Protein AF-A0A9K3D4D7-F1 (afdb_monomer)

Organism: NCBI:txid797122

Sequence (345 aa):
LILVINHPGDSETASMIALLARQRQREREREALKAKGLLSKRDKSHLLDPIPPRCVIFTRTQAEGKQAFKHIPLVCLSHPPSPVSIHHLDRPCPDTALGVCAVIKSCIKGGDDHPSGPCNVLVCVPEESAARLGEVVAAEHPSVTVTTSLTNMIQTHRDMERERQRERERGGRHSRHRPRRVSVMICSDIDRVDTVPMEIVIDTGYASTGRAVSLPEAERRGEMCVDTDTEGGTGGGTSLIGRRVYRLYTKSQLSSFDPSPSIPQERGVSLTAVVRLLHLGAKPPQLPSLFPYAARSTLETATESLVGLGMLDKAHHATPLASLCASLPLPARLALACLLAKVCI

Mean predicted aligned error: 15.9 Å

Solvent-accessible surface area (backbone atoms only — not comparable to full-atom values): 19966 Å² total; per-residue (Å²): 82,60,42,35,38,24,43,71,56,72,71,57,41,51,51,48,52,50,50,53,50,53,50,54,50,53,51,52,52,50,52,54,35,51,76,68,67,72,66,69,95,78,82,73,68,92,64,84,73,78,70,68,62,81,43,77,46,79,29,79,41,64,66,59,42,48,70,77,36,75,90,50,66,72,48,78,54,74,73,84,76,76,71,64,50,74,45,58,32,96,55,71,56,92,44,68,62,61,54,52,49,52,52,52,51,50,59,53,71,48,53,98,90,35,75,94,57,69,45,36,33,38,35,39,33,22,53,89,48,35,65,63,47,44,52,52,45,38,70,77,36,74,80,41,50,70,38,73,47,65,72,58,48,52,50,53,50,54,55,50,51,55,47,53,52,54,46,58,75,67,63,75,80,84,69,97,77,67,82,52,49,40,37,37,40,36,40,42,59,70,90,74,48,84,86,53,82,18,43,29,27,37,39,58,56,36,31,46,82,67,44,74,36,25,36,50,43,58,50,51,57,52,64,58,28,37,68,86,81,79,82,81,71,105,56,102,66,88,78,81,74,51,17,30,29,41,32,49,36,21,69,70,58,53,74,68,31,49,77,55,69,64,60,62,81,79,61,58,67,51,57,38,57,52,41,36,42,35,63,74,66,50,52,76,90,50,46,57,75,77,36,75,82,58,55,67,67,50,56,49,53,38,51,52,51,32,35,76,69,54,25,20,45,97,84,67,44,65,30,74,58,21,49,57,23,48,73,40,101,45,57,37,71,58,27,45,50,56,54,55,59,64,73,76,112

Foldseek 3Di:
DEEEEEDDDPVNVVVVVVVLVVVVVVVVVVVVCVVVVNDDPPPPDPDPPPDRHPHYHYDHDPVVCCLLPVPDDYDYPDDDDQDEAEAEDPAFDPDPLVVVLVVVVDQQVDDLLHDPAAFEEEEADAQVCQVVSQVSNCVSCVQEAEDQDLVVVVVVQVVRVVVVVVCVVVPVPDDPPDGHYYYYHYYQDCVVNLPHAHQEYEAAQAHNVRDGAALQVVVVSQSSHDDPPPPDDPDPDPPVSHRYYYYSHHPVVSVVGHNDPPPVLVPQPQLLVVLLCLLVVDDLVCVCSVCVPHDPVSSVVSLVVCCVLVQAPPNSHGDVLSVQLNPDPDRSVVSSVVVVVVVVD

Nearest PDB structures (foldseek):
  6qic-assembly1_A  TM=7.161E-01  e=1.968E-10  Thermochaetoides thermophila DSM 1495
  6i3p-assembly2_B  TM=7.185E-01  e=4.607E-10  Thermochaetoides thermophila DSM 1495
  6i3p-assembly1_A  TM=6.992E-01  e=1.015E-09  Thermochaetoides thermophila DSM 1495
  6qic-assembly3_C  TM=7.128E-01  e=4.633E-09  Thermochaetoides thermophila DSM 1495
  6h57-assembly1_A  TM=5.582E-01  e=1.287E-10  Saccharomyces cerevisiae S288C

Radius of gyration: 26.18 Å; Cα contacts (8 Å, |Δi|>4): 455; chains: 1; bounding box: 60×72×66 Å

Structure (mmCIF, N/CA/C/O backbone):
data_AF-A0A9K3D4D7-F1
#
_entry.id   AF-A0A9K3D4D7-F1
#
loop_
_atom_site.group_PDB
_atom_site.id
_atom_site.type_symbol
_atom_site.label_atom_id
_atom_site.label_alt_id
_atom_site.label_comp_id
_atom_site.label_asym_id
_atom_site.label_entity_id
_atom_site.label_seq_id
_atom_site.pdbx_PDB_ins_code
_atom_site.Cartn_x
_atom_site.Cartn_y
_atom_site.Cartn_z
_atom_site.occupancy
_atom_site.B_iso_or_equiv
_atom_site.auth_seq_id
_atom_site.auth_comp_id
_atom_site.auth_asym_id
_atom_site.auth_atom_id
_atom_site.pdbx_PDB_model_num
ATOM 1 N N . LEU A 1 1 ? 2.513 22.942 -22.234 1.00 50.00 1 LEU A N 1
ATOM 2 C CA . LEU A 1 1 ? 2.742 22.947 -20.775 1.00 50.00 1 LEU A CA 1
ATOM 3 C C . LEU A 1 1 ? 2.600 21.515 -20.253 1.00 50.00 1 LEU A C 1
ATOM 5 O O . LEU A 1 1 ? 1.680 20.834 -20.693 1.00 50.00 1 LEU A O 1
ATOM 9 N N . ILE A 1 2 ? 3.527 21.025 -19.428 1.00 49.78 2 ILE A N 1
ATOM 10 C CA . ILE A 1 2 ? 3.318 19.805 -18.631 1.00 49.78 2 ILE A CA 1
ATOM 11 C C . ILE A 1 2 ? 3.038 20.308 -17.221 1.00 49.78 2 ILE A C 1
ATOM 13 O O . ILE A 1 2 ? 3.838 21.080 -16.699 1.00 49.78 2 ILE A O 1
ATOM 17 N N . LEU A 1 3 ? 1.879 19.966 -16.668 1.00 51.47 3 LEU A N 1
ATOM 18 C CA . LEU A 1 3 ? 1.487 20.373 -15.320 1.00 51.47 3 LEU A CA 1
ATOM 19 C C . LEU A 1 3 ? 1.655 19.171 -14.404 1.00 51.47 3 LEU A C 1
ATOM 21 O O . LEU A 1 3 ? 1.003 18.152 -14.617 1.00 51.47 3 LEU A O 1
ATOM 25 N N . VAL A 1 4 ? 2.545 19.283 -13.421 1.00 51.91 4 VAL A N 1
ATOM 26 C CA . VAL A 1 4 ? 2.676 18.273 -12.372 1.00 51.91 4 VAL A CA 1
ATOM 27 C C . VAL A 1 4 ? 1.884 18.748 -11.162 1.00 51.91 4 VAL A C 1
ATOM 29 O O . VAL A 1 4 ? 2.144 19.844 -10.663 1.00 51.91 4 VAL A O 1
ATOM 32 N N . ILE A 1 5 ? 0.899 17.963 -10.737 1.00 55.94 5 ILE A N 1
ATOM 33 C CA . ILE A 1 5 ? -0.071 18.338 -9.710 1.00 55.94 5 ILE A CA 1
ATOM 34 C C . ILE A 1 5 ? 0.128 17.454 -8.492 1.00 55.94 5 ILE A C 1
ATOM 36 O O . ILE A 1 5 ? 0.028 16.232 -8.590 1.00 55.94 5 ILE A O 1
ATOM 40 N N . ASN A 1 6 ? 0.390 18.094 -7.355 1.00 50.09 6 ASN A N 1
ATOM 41 C CA . ASN A 1 6 ? 0.530 17.409 -6.081 1.00 50.09 6 ASN A CA 1
ATOM 42 C C . ASN A 1 6 ? -0.840 17.211 -5.415 1.00 50.09 6 ASN A C 1
ATOM 44 O O . ASN A 1 6 ? -1.519 18.209 -5.194 1.00 50.09 6 ASN A O 1
ATOM 48 N N . HIS A 1 7 ? -1.179 15.962 -5.085 1.00 53.34 7 HIS A N 1
ATOM 49 C CA . HIS A 1 7 ? -2.299 15.533 -4.231 1.00 53.34 7 HIS A CA 1
ATOM 50 C C . HIS A 1 7 ? -3.710 16.001 -4.647 1.00 53.34 7 HIS A C 1
ATOM 52 O O . HIS A 1 7 ? -4.162 17.073 -4.253 1.00 53.34 7 HIS A O 1
ATOM 58 N N . PRO A 1 8 ? -4.484 15.188 -5.382 1.00 43.84 8 PRO A N 1
ATOM 59 C CA . PRO A 1 8 ? -5.816 15.593 -5.780 1.00 43.84 8 PRO A CA 1
ATOM 60 C C . PRO A 1 8 ? -6.811 14.935 -4.801 1.00 43.84 8 PRO A C 1
ATOM 62 O O . PRO A 1 8 ? -7.065 13.737 -4.858 1.00 43.84 8 PRO A O 1
ATOM 65 N N . GLY A 1 9 ? -7.318 15.693 -3.823 1.00 47.03 9 GLY A N 1
ATOM 66 C CA . GLY A 1 9 ? -8.518 15.256 -3.100 1.00 47.03 9 GLY A CA 1
ATOM 67 C C . GLY A 1 9 ? -9.684 15.160 -4.091 1.00 47.03 9 GLY A C 1
ATOM 68 O O . GLY A 1 9 ? -9.825 16.051 -4.930 1.00 47.03 9 GLY A O 1
ATOM 69 N N . ASP A 1 10 ? -10.505 14.106 -4.021 1.00 48.53 10 ASP A N 1
ATOM 70 C CA . ASP A 1 10 ? -11.489 13.726 -5.058 1.00 48.53 10 ASP A CA 1
ATOM 71 C C . ASP A 1 10 ? -12.357 14.883 -5.592 1.00 48.53 10 ASP A C 1
ATOM 73 O O . ASP A 1 10 ? -12.612 14.984 -6.796 1.00 48.53 10 ASP A O 1
ATOM 77 N N . SER A 1 11 ? -12.756 15.809 -4.717 1.00 44.25 11 SER A N 1
ATOM 78 C CA . SER A 1 11 ? -13.573 16.981 -5.064 1.00 44.25 11 SER A CA 1
ATOM 79 C C . SER A 1 11 ? -12.843 18.005 -5.956 1.00 44.25 11 SER A C 1
ATOM 81 O O . SER A 1 11 ? -13.414 18.558 -6.906 1.00 44.25 11 SER A O 1
ATOM 83 N N . GLU A 1 12 ? -11.551 18.234 -5.719 1.00 49.34 12 GLU A N 1
ATOM 84 C CA . GLU A 1 12 ? -10.749 19.201 -6.480 1.00 49.34 12 GLU A CA 1
ATOM 85 C C . GLU A 1 12 ? -10.203 18.601 -7.774 1.00 49.34 12 GLU A C 1
ATOM 87 O O . GLU A 1 12 ? -10.143 19.291 -8.796 1.00 49.34 12 GLU A O 1
ATOM 92 N N . THR A 1 13 ? -9.914 17.294 -7.776 1.00 51.94 13 THR A N 1
ATOM 93 C CA . THR A 1 13 ? -9.636 16.510 -8.988 1.00 51.94 13 THR A CA 1
ATOM 94 C C . THR A 1 13 ? -10.783 16.642 -9.978 1.00 51.94 13 THR A C 1
ATOM 96 O O . THR A 1 13 ? -10.568 16.990 -11.140 1.00 51.94 13 THR A O 1
ATOM 99 N N . ALA A 1 14 ? -12.015 16.422 -9.508 1.00 49.22 14 ALA A N 1
ATOM 100 C CA . ALA A 1 14 ? -13.217 16.528 -10.322 1.00 49.22 14 ALA A CA 1
ATOM 101 C C . ALA A 1 14 ? -13.433 17.963 -10.823 1.00 49.22 14 ALA A C 1
ATOM 103 O O . ALA A 1 14 ? -13.722 18.168 -12.003 1.00 49.22 14 ALA A O 1
ATOM 104 N N . SER A 1 15 ? -13.219 18.961 -9.961 1.00 52.22 15 SER A N 1
ATOM 105 C CA . SER A 1 15 ? -13.363 20.380 -10.306 1.00 52.22 15 SER A CA 1
ATOM 106 C C . SER A 1 15 ? -12.345 20.838 -11.353 1.00 52.22 15 SER A C 1
ATOM 108 O O . SER A 1 15 ? -12.693 21.558 -12.289 1.00 52.22 15 SER A O 1
ATOM 110 N N . MET A 1 16 ? -11.096 20.383 -11.258 1.00 57.56 16 MET A N 1
ATOM 111 C CA . MET A 1 16 ? -10.041 20.733 -12.205 1.00 57.56 16 MET A CA 1
ATOM 112 C C . MET A 1 16 ? -10.140 19.948 -13.515 1.00 57.56 16 MET A C 1
ATOM 114 O O . MET A 1 16 ? -9.942 20.529 -14.582 1.00 57.56 16 MET A O 1
ATOM 118 N N . ILE A 1 17 ? -10.523 18.666 -13.474 1.00 55.78 17 ILE A N 1
ATOM 119 C CA . ILE A 1 17 ? -10.883 17.904 -14.679 1.00 55.78 17 ILE A CA 1
ATOM 120 C C . ILE A 1 17 ? -12.062 18.584 -15.384 1.00 55.78 17 ILE A C 1
ATOM 122 O O . ILE A 1 17 ? -12.013 18.775 -16.599 1.00 55.78 17 ILE A O 1
ATOM 126 N N . ALA A 1 18 ? -13.082 19.026 -14.642 1.00 54.03 18 ALA A N 1
ATOM 127 C CA . ALA A 1 18 ? -14.209 19.773 -15.192 1.00 54.03 18 ALA A CA 1
ATOM 128 C C . ALA A 1 18 ? -13.777 21.129 -15.775 1.00 54.03 18 ALA A C 1
ATOM 130 O O . ALA A 1 18 ? -14.267 21.522 -16.835 1.00 54.03 18 ALA A O 1
ATOM 131 N N . LEU A 1 19 ? -12.835 21.833 -15.139 1.00 59.25 19 LEU A N 1
ATOM 132 C CA . LEU A 1 19 ? -12.275 23.088 -15.646 1.00 59.25 19 LEU A CA 1
ATOM 133 C C . LEU A 1 19 ? -11.509 22.875 -16.964 1.00 59.25 19 LEU A C 1
ATOM 135 O O . LEU A 1 19 ? -11.749 23.594 -17.935 1.00 59.25 19 LEU A O 1
ATOM 139 N N . LEU A 1 20 ? -10.648 21.854 -17.027 1.00 59.94 20 LEU A N 1
ATOM 140 C CA . LEU A 1 20 ? -9.893 21.482 -18.230 1.00 59.94 20 LEU A CA 1
ATOM 141 C C . LEU A 1 20 ? -10.817 20.985 -19.354 1.00 59.94 20 LEU A C 1
ATOM 143 O O . LEU A 1 20 ? -10.611 21.319 -20.523 1.00 59.94 20 LEU A O 1
ATOM 147 N N . ALA A 1 21 ? -11.871 20.236 -19.017 1.00 55.66 21 ALA A N 1
ATOM 148 C CA . ALA A 1 21 ? -12.893 19.798 -19.966 1.00 55.66 21 ALA A CA 1
ATOM 149 C C . ALA A 1 21 ? -13.683 20.987 -20.538 1.00 55.66 21 ALA A C 1
ATOM 151 O O . ALA A 1 21 ? -13.856 21.078 -21.755 1.00 55.66 21 ALA A O 1
ATOM 152 N N . ARG A 1 22 ? -14.086 21.945 -19.689 1.00 63.03 22 ARG A N 1
ATOM 153 C CA . ARG A 1 22 ? -14.750 23.192 -20.111 1.00 63.03 22 ARG A CA 1
ATOM 154 C C . ARG A 1 22 ? -13.845 24.058 -20.988 1.00 63.03 22 ARG A C 1
ATOM 156 O O . ARG A 1 22 ? -14.330 24.639 -21.956 1.00 63.03 22 ARG A O 1
ATOM 163 N N . GLN A 1 23 ? -12.545 24.131 -20.697 1.00 63.00 23 GLN A N 1
ATOM 164 C CA . GLN A 1 23 ? -11.586 24.836 -21.555 1.00 63.00 23 GLN A CA 1
ATOM 165 C C . GLN A 1 23 ? -11.460 24.180 -22.935 1.00 63.00 23 GLN A C 1
ATOM 167 O O . GLN A 1 23 ? -11.603 24.871 -23.942 1.00 63.00 23 GLN A O 1
ATOM 172 N N . ARG A 1 24 ? -11.307 22.850 -23.004 1.00 63.88 24 ARG A N 1
ATOM 173 C CA . ARG A 1 24 ? -11.285 22.120 -24.287 1.00 63.88 24 ARG A CA 1
ATOM 174 C C . ARG A 1 24 ? -12.577 22.277 -25.086 1.00 63.88 24 ARG A C 1
ATOM 176 O O . ARG A 1 24 ? -12.535 22.352 -26.312 1.00 63.88 24 ARG A O 1
ATOM 183 N N . GLN A 1 25 ? -13.726 22.312 -24.416 1.00 66.19 25 GLN A N 1
ATOM 184 C CA . GLN A 1 25 ? -15.008 22.522 -25.082 1.00 66.19 25 GLN A CA 1
ATOM 185 C C . GLN A 1 25 ? -15.095 23.925 -25.702 1.00 66.19 25 GLN A C 1
ATOM 187 O O . GLN A 1 25 ? -15.459 24.045 -26.871 1.00 66.19 25 GLN A O 1
ATOM 192 N N . ARG A 1 26 ? -14.659 24.966 -24.978 1.00 67.25 26 ARG A N 1
ATOM 193 C CA . ARG A 1 26 ? -14.584 26.341 -25.503 1.00 67.25 26 ARG A CA 1
ATOM 194 C C . ARG A 1 26 ? -13.622 26.472 -26.686 1.00 67.25 26 ARG A C 1
ATOM 196 O O . ARG A 1 26 ? -13.911 27.214 -27.622 1.00 67.25 26 ARG A O 1
ATOM 203 N N . GLU A 1 27 ? -12.501 25.749 -26.680 1.00 64.62 27 GLU A N 1
ATOM 204 C CA . GLU A 1 27 ? -11.582 25.705 -27.827 1.00 64.62 27 GLU A CA 1
ATOM 205 C C . GLU A 1 27 ? -12.244 25.092 -29.065 1.00 64.62 27 GLU A C 1
ATOM 207 O O . GLU A 1 27 ? -12.195 25.696 -30.136 1.00 64.62 27 GLU A O 1
ATOM 212 N N . ARG A 1 28 ? -12.943 23.957 -28.916 1.00 69.44 28 ARG A N 1
ATOM 213 C CA . ARG A 1 28 ? -13.681 23.312 -30.019 1.00 69.44 28 ARG A CA 1
ATOM 214 C C . ARG A 1 28 ? -14.797 24.194 -30.572 1.00 69.44 28 ARG A C 1
ATOM 216 O O . ARG A 1 28 ? -14.970 24.277 -31.784 1.00 69.44 28 ARG A O 1
ATOM 223 N N . GLU A 1 29 ? -15.541 24.875 -29.703 1.00 69.62 29 GLU A N 1
ATOM 224 C CA . GLU A 1 29 ? -16.583 25.824 -30.111 1.00 69.62 29 GLU A CA 1
ATOM 225 C C . GLU A 1 29 ? -15.984 27.012 -30.878 1.00 69.62 29 GLU A C 1
ATOM 227 O O . GLU A 1 29 ? -16.515 27.419 -31.911 1.00 69.62 29 GLU A O 1
ATOM 232 N N . ARG A 1 30 ? -14.825 27.524 -30.445 1.00 65.81 30 ARG A N 1
ATOM 233 C CA . ARG A 1 30 ? -14.107 28.602 -31.137 1.00 65.81 30 ARG A CA 1
ATOM 234 C C . ARG A 1 30 ? -13.543 28.146 -32.483 1.00 65.81 30 ARG A C 1
ATOM 236 O O . ARG A 1 30 ? -13.626 28.901 -33.447 1.00 65.81 30 ARG A O 1
ATOM 243 N N . GLU A 1 31 ? -12.993 26.938 -32.579 1.00 68.00 31 GLU A N 1
ATOM 244 C CA . GLU A 1 31 ? -12.550 26.347 -33.849 1.00 68.00 31 GLU A CA 1
ATOM 245 C C . GLU A 1 31 ? -13.721 26.148 -34.815 1.00 68.00 31 GLU A C 1
ATOM 247 O O . GLU A 1 31 ? -13.614 26.516 -35.984 1.00 68.00 31 GLU A O 1
ATOM 252 N N . ALA A 1 32 ? -14.871 25.681 -34.321 1.00 68.88 32 ALA A N 1
ATOM 253 C CA . ALA A 1 32 ? -16.092 25.568 -35.112 1.00 68.88 32 ALA A CA 1
ATOM 254 C C . ALA A 1 32 ? -16.608 26.940 -35.586 1.00 68.88 32 ALA A C 1
ATOM 256 O O . ALA A 1 32 ? -17.038 27.076 -36.731 1.00 68.88 32 ALA A O 1
ATOM 257 N N . LEU A 1 33 ? -16.529 27.980 -34.749 1.00 64.19 33 LEU A N 1
ATOM 258 C CA . LEU A 1 33 ? -16.891 29.355 -35.117 1.00 64.19 33 LEU A CA 1
ATOM 259 C C . LEU A 1 33 ? -15.898 29.983 -36.108 1.00 64.19 33 LEU A C 1
ATOM 261 O O . LEU A 1 33 ? -16.320 30.713 -37.006 1.00 64.19 33 LEU A O 1
ATOM 265 N N . LYS A 1 34 ? -14.597 29.671 -35.999 1.00 65.12 34 LYS A N 1
ATOM 266 C CA . LYS A 1 34 ? -13.576 30.062 -36.989 1.00 65.12 34 LYS A CA 1
ATOM 267 C C . LYS A 1 34 ? -13.821 29.373 -38.327 1.00 65.12 34 LYS A C 1
ATOM 269 O O . LYS A 1 34 ? -13.789 30.043 -39.353 1.00 65.12 34 LYS A O 1
ATOM 274 N N . ALA A 1 35 ? -14.114 28.072 -38.317 1.00 68.00 35 ALA A N 1
ATOM 275 C CA . ALA A 1 35 ? -14.436 27.302 -39.519 1.00 68.00 35 ALA A CA 1
ATOM 276 C C . ALA A 1 35 ? -15.715 27.810 -40.208 1.00 68.00 35 ALA A C 1
ATOM 278 O O . ALA A 1 35 ? -15.816 27.771 -41.429 1.00 68.00 35 ALA A O 1
ATOM 279 N N . LYS A 1 36 ? -16.664 28.350 -39.433 1.00 74.12 36 LYS A N 1
ATOM 280 C CA . LYS A 1 36 ? -17.881 29.008 -39.934 1.00 74.12 36 LYS A CA 1
ATOM 281 C C . LYS A 1 36 ? -17.686 30.482 -40.324 1.00 74.12 36 LYS A C 1
ATOM 283 O O . LYS A 1 36 ? -18.648 31.121 -40.731 1.00 74.12 36 LYS A O 1
ATOM 288 N N . GLY A 1 37 ? -16.476 31.037 -40.199 1.00 64.69 37 GLY A N 1
ATOM 289 C CA . GLY A 1 37 ? -16.161 32.415 -40.600 1.00 64.69 37 GLY A CA 1
ATOM 290 C C . GLY A 1 37 ? -16.768 33.512 -39.713 1.00 64.69 37 GLY A C 1
ATOM 291 O O . GLY A 1 37 ? -16.783 34.672 -40.109 1.00 64.69 37 GLY A O 1
ATOM 292 N N . LEU A 1 38 ? -17.256 33.171 -38.515 1.00 60.97 38 LEU A N 1
ATOM 293 C CA . LEU A 1 38 ? -18.032 34.073 -37.649 1.00 60.97 38 LEU A CA 1
ATOM 294 C C . LEU A 1 38 ? -17.186 34.863 -36.632 1.00 60.97 38 LEU A C 1
ATOM 296 O O . LEU A 1 38 ? -17.731 35.627 -35.840 1.00 60.97 38 LEU A O 1
ATOM 300 N N . LEU A 1 39 ? -15.858 34.708 -36.632 1.00 56.19 39 LEU A N 1
ATOM 301 C CA . LEU A 1 39 ? -14.956 35.429 -35.724 1.00 56.19 39 LEU A CA 1
ATOM 302 C C . LEU A 1 39 ? -14.316 36.639 -36.421 1.00 56.19 39 LEU A C 1
ATOM 304 O O . LEU A 1 39 ? -13.434 36.502 -37.270 1.00 56.19 39 LEU A O 1
ATOM 308 N N . SER A 1 40 ? -14.763 37.837 -36.037 1.00 52.81 40 SER A N 1
ATOM 309 C CA . SER A 1 40 ? -14.236 39.124 -36.505 1.00 52.81 40 SER A CA 1
ATOM 310 C C . SER A 1 40 ? -12.823 39.393 -35.966 1.00 52.81 40 SER A C 1
ATOM 312 O O . SER A 1 40 ? -12.507 39.110 -34.813 1.00 52.81 40 SER A O 1
ATOM 314 N N . LYS A 1 41 ? -11.967 40.010 -36.794 1.00 51.69 41 LYS A N 1
ATOM 315 C CA . LYS A 1 41 ? -10.546 40.317 -36.516 1.00 51.69 41 LYS A CA 1
ATOM 316 C C . LYS A 1 41 ? -10.294 41.264 -35.321 1.00 51.69 41 LYS A C 1
ATOM 318 O O . LYS A 1 41 ? -9.130 41.560 -35.049 1.00 51.69 41 LYS A O 1
ATOM 323 N N . ARG A 1 42 ? -11.331 41.762 -34.634 1.00 45.91 42 ARG A N 1
ATOM 324 C CA . ARG A 1 42 ? -11.225 42.783 -33.571 1.00 45.91 42 ARG A CA 1
ATOM 325 C C . ARG A 1 42 ? -11.150 42.258 -32.132 1.00 45.91 42 ARG A C 1
ATOM 327 O O . ARG A 1 42 ? -10.730 43.025 -31.275 1.00 45.91 42 ARG A O 1
ATOM 334 N N . ASP A 1 43 ? -11.393 40.975 -31.869 1.00 47.50 43 ASP A N 1
ATOM 335 C CA . ASP A 1 43 ? -11.252 40.406 -30.514 1.00 47.50 43 ASP A CA 1
ATOM 336 C C . ASP A 1 43 ? -9.814 39.948 -30.224 1.00 47.50 43 ASP A C 1
ATOM 338 O O . ASP A 1 43 ? -9.532 38.784 -29.934 1.00 47.50 43 ASP A O 1
ATOM 342 N N . LYS A 1 44 ? -8.869 40.886 -30.341 1.00 43.16 44 LYS A N 1
ATOM 343 C CA . LYS A 1 44 ? -7.496 40.742 -29.841 1.00 43.16 44 LYS A CA 1
ATOM 344 C C . LYS A 1 44 ? -7.365 41.481 -28.509 1.00 43.16 44 LYS A C 1
ATOM 346 O O . LYS A 1 44 ? -6.566 42.401 -28.376 1.00 43.16 44 LYS A O 1
ATOM 351 N N . SER A 1 45 ? -8.173 41.110 -27.519 1.00 41.28 45 SER A N 1
ATOM 352 C CA . SER A 1 45 ? -7.893 41.498 -26.138 1.00 41.28 45 SER A CA 1
ATOM 353 C C . SER A 1 45 ? -6.691 40.697 -25.639 1.00 41.28 45 SER A C 1
ATOM 355 O O . SER A 1 45 ? -6.684 39.470 -25.721 1.00 41.28 45 SER A O 1
ATOM 357 N N . HIS A 1 46 ? -5.691 41.416 -25.136 1.00 39.28 46 HIS A N 1
ATOM 358 C CA . HIS A 1 46 ? -4.452 40.949 -24.515 1.00 39.28 46 HIS A CA 1
ATOM 359 C C . HIS A 1 46 ? -4.676 40.132 -23.229 1.00 39.28 46 HIS A C 1
ATOM 361 O O . HIS A 1 46 ? -4.224 40.507 -22.151 1.00 39.28 46 HIS A O 1
ATOM 367 N N . LEU A 1 47 ? -5.349 38.994 -23.329 1.00 40.47 47 LEU A N 1
ATOM 368 C CA . LEU A 1 47 ? -5.221 37.927 -22.350 1.00 40.47 47 LEU A CA 1
ATOM 369 C C . LEU A 1 47 ? -4.196 36.955 -22.922 1.00 40.47 47 LEU A C 1
ATOM 371 O O . LEU A 1 47 ? -4.363 36.441 -24.026 1.00 40.47 47 LEU A O 1
ATOM 375 N N . LEU A 1 48 ? -3.089 36.770 -22.205 1.00 40.22 48 LEU A N 1
ATOM 376 C CA . LEU A 1 48 ? -2.195 35.638 -22.415 1.00 40.22 48 LEU A CA 1
ATOM 377 C C . LEU A 1 48 ? -3.050 34.374 -22.264 1.00 40.22 48 LEU A C 1
ATOM 379 O O . LEU A 1 48 ? -3.305 33.941 -21.143 1.00 40.22 48 LEU A O 1
ATOM 383 N N . ASP A 1 49 ? -3.561 33.847 -23.379 1.00 44.78 49 ASP A N 1
ATOM 384 C CA . ASP A 1 49 ? -4.363 32.626 -23.393 1.00 44.78 49 ASP A CA 1
ATOM 385 C C . ASP A 1 49 ? -3.503 31.517 -22.754 1.00 44.78 49 ASP A C 1
ATOM 387 O O . ASP A 1 49 ? -2.411 31.225 -23.262 1.00 44.78 49 ASP A O 1
ATOM 391 N N . PRO A 1 50 ? -3.917 30.925 -21.615 1.00 49.59 50 PRO A N 1
ATOM 392 C CA . PRO A 1 50 ? -3.130 29.885 -20.977 1.00 49.59 50 PRO A CA 1
ATOM 393 C C . PRO A 1 50 ? -3.084 28.687 -21.922 1.00 49.59 50 PRO A C 1
ATOM 395 O O . PRO A 1 50 ? -4.099 28.044 -22.174 1.00 49.59 50 PRO A O 1
ATOM 398 N N . ILE A 1 51 ? -1.895 28.405 -22.463 1.00 54.12 51 ILE A N 1
ATOM 399 C CA . ILE A 1 51 ? -1.646 27.241 -23.316 1.00 54.12 51 ILE A CA 1
ATOM 400 C C . ILE A 1 51 ? -2.096 25.998 -22.534 1.00 54.12 51 ILE A C 1
ATOM 402 O O . ILE A 1 51 ? -1.479 25.700 -21.501 1.00 54.12 51 ILE A O 1
ATOM 406 N N . PRO A 1 52 ? -3.121 25.255 -22.994 1.00 53.72 52 PRO A N 1
ATOM 407 C CA . PRO A 1 52 ? -3.609 24.100 -22.260 1.00 53.72 52 PRO A CA 1
ATOM 408 C C . PRO A 1 52 ? -2.477 23.077 -22.089 1.00 53.72 52 PRO A C 1
ATOM 410 O O . PRO A 1 52 ? -1.640 22.894 -22.991 1.00 53.72 52 PRO A O 1
ATOM 413 N N . PRO A 1 53 ? -2.389 22.407 -20.928 1.00 56.34 53 PRO A N 1
ATOM 414 C CA . PRO A 1 53 ? -1.384 21.382 -20.737 1.00 56.34 53 PRO A CA 1
ATOM 415 C C . PRO A 1 53 ? -1.558 20.251 -21.754 1.00 56.34 53 PRO A C 1
ATOM 417 O O . PRO A 1 53 ? -2.653 19.733 -21.958 1.00 56.34 53 PRO A O 1
ATOM 420 N N . ARG A 1 54 ? -0.452 19.851 -22.391 1.00 59.00 54 ARG A N 1
ATOM 421 C CA . ARG A 1 54 ? -0.411 18.688 -23.297 1.00 59.00 54 ARG A CA 1
ATOM 422 C C . ARG A 1 54 ? -0.361 17.373 -22.521 1.00 59.00 54 ARG A C 1
ATOM 424 O O . ARG A 1 54 ? -0.764 16.344 -23.047 1.00 59.00 54 ARG A O 1
ATOM 431 N N . CYS A 1 55 ? 0.137 17.423 -21.288 1.00 58.78 55 CYS A N 1
ATOM 432 C CA . CYS A 1 55 ? 0.225 16.305 -20.364 1.00 58.78 55 CYS A CA 1
ATOM 433 C C . CYS A 1 55 ? 0.037 16.846 -18.942 1.00 58.78 55 CYS A C 1
ATOM 435 O O . CYS A 1 55 ? 0.597 17.893 -18.602 1.00 58.78 55 CYS A O 1
ATOM 437 N N . VAL A 1 56 ? -0.766 16.155 -18.140 1.00 65.06 56 VAL A N 1
ATOM 438 C CA . VAL A 1 56 ? -0.924 16.430 -16.711 1.00 65.06 56 VAL A CA 1
ATOM 439 C C . VAL A 1 56 ? -0.447 15.188 -15.978 1.00 65.06 56 VAL A C 1
ATOM 441 O O . VAL A 1 56 ? -0.907 14.088 -16.276 1.00 65.06 56 VAL A O 1
ATOM 444 N N . ILE A 1 57 ? 0.503 15.365 -15.070 1.00 63.72 57 ILE A N 1
ATOM 445 C CA . ILE A 1 57 ? 1.089 14.286 -14.281 1.00 63.72 57 ILE A CA 1
ATOM 446 C C . ILE A 1 57 ? 0.673 14.524 -12.838 1.00 63.72 57 ILE A C 1
ATOM 448 O O . ILE A 1 57 ? 0.921 15.593 -12.293 1.00 63.72 57 ILE A O 1
ATOM 452 N N . PHE A 1 58 ? 0.038 13.543 -12.217 1.00 64.62 58 PHE A N 1
ATOM 453 C CA . PHE A 1 58 ? -0.311 13.626 -10.806 1.00 64.62 58 PHE A CA 1
ATOM 454 C C . PHE A 1 58 ? 0.780 12.939 -9.994 1.00 64.62 58 PHE A C 1
ATOM 456 O O . PHE A 1 58 ? 1.146 11.801 -10.284 1.00 64.62 58 PHE A O 1
ATOM 463 N N . THR A 1 59 ? 1.314 13.645 -9.006 1.00 60.19 59 THR A N 1
ATOM 464 C CA . THR A 1 59 ? 2.255 13.096 -8.026 1.00 60.19 59 THR A CA 1
ATOM 465 C C . THR A 1 59 ? 1.624 13.181 -6.648 1.00 60.19 59 THR A C 1
ATOM 467 O O . THR A 1 59 ? 0.853 14.103 -6.374 1.00 60.19 59 THR A O 1
ATOM 470 N N . ARG A 1 60 ? 1.920 12.217 -5.775 1.00 57.75 60 ARG A N 1
ATOM 471 C CA . ARG A 1 60 ? 1.342 12.201 -4.426 1.00 57.75 60 ARG A CA 1
ATOM 472 C C . ARG A 1 60 ? 2.095 13.148 -3.495 1.00 57.75 60 ARG A C 1
ATOM 474 O O . ARG A 1 60 ? 1.463 13.794 -2.665 1.00 57.75 60 ARG A O 1
ATOM 481 N N . THR A 1 61 ? 3.417 13.267 -3.673 1.00 60.31 61 THR A N 1
ATOM 482 C CA . THR A 1 61 ? 4.240 14.223 -2.918 1.00 60.31 61 THR A CA 1
ATOM 483 C C . THR A 1 61 ? 4.956 15.239 -3.811 1.00 60.31 61 THR A C 1
ATOM 485 O O . THR A 1 61 ? 5.330 14.977 -4.960 1.00 60.31 61 THR A O 1
ATOM 488 N N . GLN A 1 62 ? 5.218 16.426 -3.251 1.00 64.19 62 GLN A N 1
ATOM 489 C CA . GLN A 1 62 ? 6.017 17.451 -3.923 1.00 64.19 62 GLN A CA 1
ATOM 490 C C . GLN A 1 62 ? 7.464 16.974 -4.135 1.00 64.19 62 GLN A C 1
ATOM 492 O O . GLN A 1 62 ? 8.091 17.345 -5.127 1.00 64.19 62 GLN A O 1
ATOM 497 N N . ALA A 1 63 ? 7.998 16.163 -3.217 1.00 63.44 63 ALA A N 1
ATOM 498 C CA . ALA A 1 63 ? 9.349 15.616 -3.304 1.00 63.44 63 ALA A CA 1
ATOM 499 C C . ALA A 1 63 ? 9.502 14.677 -4.511 1.00 63.44 63 ALA A C 1
ATOM 501 O O . ALA A 1 63 ? 10.434 14.852 -5.296 1.00 63.44 63 ALA A O 1
ATOM 502 N N . GLU A 1 64 ? 8.547 13.763 -4.720 1.00 62.16 64 GLU A N 1
ATOM 503 C CA . GLU A 1 64 ? 8.495 12.893 -5.903 1.00 62.16 64 GLU A CA 1
ATOM 504 C C . GLU A 1 64 ? 8.456 13.712 -7.195 1.00 62.16 64 GLU A C 1
ATOM 506 O O . GLU A 1 64 ? 9.262 13.486 -8.100 1.00 62.16 64 GLU A O 1
ATOM 511 N N . GLY A 1 65 ? 7.572 14.715 -7.257 1.00 66.19 65 GLY A N 1
ATOM 512 C CA . GLY A 1 65 ? 7.458 15.597 -8.415 1.00 66.19 65 GLY A CA 1
ATOM 513 C C . GLY A 1 65 ? 8.744 16.376 -8.703 1.00 66.19 65 GLY A C 1
ATOM 514 O O . GLY A 1 65 ? 9.197 16.415 -9.848 1.00 66.19 65 GLY A O 1
ATOM 515 N N . LYS A 1 66 ? 9.388 16.938 -7.671 1.00 66.81 66 LYS A N 1
ATOM 516 C CA . LYS A 1 66 ? 10.677 17.646 -7.796 1.00 66.81 66 LYS A CA 1
ATOM 517 C C . LYS A 1 66 ? 11.800 16.723 -8.250 1.00 66.81 66 LYS A C 1
ATOM 519 O O . LYS A 1 66 ? 12.638 17.139 -9.045 1.00 66.81 66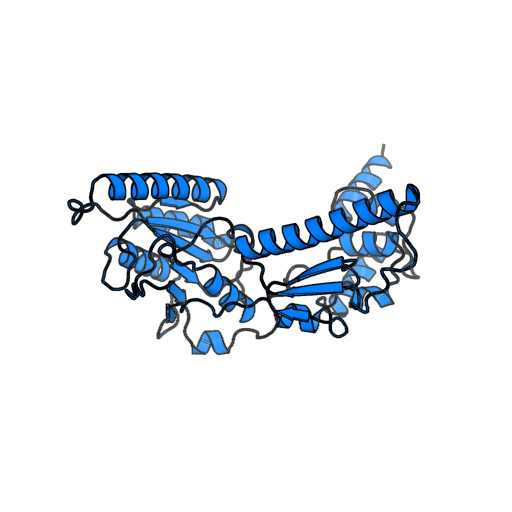 LYS A O 1
ATOM 524 N N . GLN A 1 67 ? 11.837 15.491 -7.752 1.00 65.94 67 GLN A N 1
ATOM 525 C CA . GLN A 1 67 ? 12.885 14.537 -8.091 1.00 65.94 67 GLN A CA 1
ATOM 526 C C . GLN A 1 67 ? 12.740 14.012 -9.524 1.00 65.94 67 GLN A C 1
ATOM 528 O O . GLN A 1 67 ? 13.734 13.984 -10.251 1.00 65.94 67 GLN A O 1
ATOM 533 N N . ALA A 1 68 ? 11.525 13.633 -9.932 1.00 62.94 68 ALA A N 1
ATOM 534 C CA . ALA A 1 68 ? 11.244 13.079 -11.257 1.00 62.94 68 ALA A CA 1
ATOM 535 C C . ALA A 1 68 ? 11.242 14.145 -12.364 1.00 62.94 68 ALA A C 1
ATOM 537 O O . ALA A 1 68 ? 11.643 13.870 -13.494 1.00 62.94 68 ALA A O 1
ATOM 538 N N . PHE A 1 69 ? 10.823 15.374 -12.046 1.00 70.62 69 PHE A N 1
ATOM 539 C CA . PHE A 1 69 ? 10.570 16.422 -13.034 1.00 70.62 69 PHE A CA 1
ATOM 540 C C . PHE A 1 69 ? 11.262 17.743 -12.682 1.00 70.62 69 PHE A C 1
ATOM 542 O O . PHE A 1 69 ? 10.652 18.808 -12.730 1.00 70.62 69 PHE A O 1
ATOM 549 N N . LYS A 1 70 ? 12.570 17.688 -12.388 1.00 66.00 70 LYS A N 1
ATOM 550 C CA . LYS A 1 70 ? 13.410 18.838 -11.977 1.00 66.00 70 LYS A CA 1
ATOM 551 C C . LYS A 1 70 ? 13.282 20.097 -12.848 1.00 66.00 70 LYS A C 1
ATOM 553 O O . LYS A 1 70 ? 13.539 21.195 -12.367 1.00 66.00 70 LYS A O 1
ATOM 558 N N . HIS A 1 71 ? 12.918 19.943 -14.120 1.00 67.81 71 HIS A N 1
ATOM 559 C CA . HIS A 1 71 ? 12.841 21.031 -15.102 1.00 67.81 71 HIS A CA 1
ATOM 560 C C . HIS A 1 71 ? 11.406 21.421 -15.488 1.00 67.81 71 HIS A C 1
ATOM 562 O O . HIS A 1 71 ? 11.219 22.234 -16.392 1.00 67.81 71 HIS A O 1
ATOM 568 N N . ILE A 1 72 ? 10.391 20.837 -14.843 1.00 67.31 72 ILE A N 1
ATOM 569 C CA . ILE A 1 72 ? 8.980 21.095 -15.143 1.00 67.31 72 ILE A CA 1
ATOM 570 C C . ILE A 1 72 ? 8.360 21.903 -13.994 1.00 67.31 72 ILE A C 1
ATOM 572 O O . ILE A 1 72 ? 8.570 21.557 -12.831 1.00 67.31 72 ILE A O 1
ATOM 576 N N . PRO A 1 73 ? 7.581 22.964 -14.281 1.00 62.59 73 PRO A N 1
ATOM 577 C CA . PRO A 1 73 ? 6.840 23.689 -13.254 1.00 62.59 73 PRO A CA 1
ATOM 578 C C . PRO A 1 73 ? 5.884 22.762 -12.488 1.00 62.59 73 PRO A C 1
ATOM 580 O O . PRO A 1 73 ? 5.043 22.086 -13.085 1.00 62.59 73 PRO A O 1
ATOM 583 N N . LEU A 1 74 ? 6.004 22.760 -11.161 1.00 62.41 74 LEU A N 1
ATOM 584 C CA . LEU A 1 74 ? 5.156 21.997 -10.244 1.00 62.41 74 LEU A CA 1
ATOM 585 C C . LEU A 1 74 ? 4.078 22.906 -9.660 1.00 62.41 74 LEU A C 1
ATOM 587 O O . LEU A 1 74 ? 4.393 23.950 -9.088 1.00 62.41 74 LEU A O 1
ATOM 591 N N . VAL A 1 75 ? 2.819 22.487 -9.756 1.00 64.19 75 VAL A N 1
ATOM 592 C CA . VAL A 1 75 ? 1.687 23.149 -9.102 1.00 64.19 75 VAL A CA 1
ATOM 593 C C . VAL A 1 75 ? 1.290 22.316 -7.891 1.00 64.19 75 VAL A C 1
ATOM 595 O O . VAL A 1 75 ? 0.917 21.151 -8.007 1.00 64.19 75 VAL A O 1
ATOM 598 N N . CYS A 1 76 ? 1.413 22.905 -6.704 1.00 59.25 76 CYS A N 1
ATOM 599 C CA . CYS A 1 76 ? 1.064 22.240 -5.453 1.00 59.25 76 CYS A CA 1
ATOM 600 C C . CYS A 1 76 ? -0.354 22.629 -5.049 1.00 59.25 76 CYS A C 1
ATOM 602 O O . CYS A 1 76 ? -0.605 23.800 -4.772 1.00 59.25 76 CYS A O 1
ATOM 604 N N . LEU A 1 77 ? -1.255 21.649 -5.011 1.00 57.59 77 LEU A N 1
ATOM 605 C CA . LEU A 1 77 ? -2.603 21.799 -4.475 1.00 57.59 77 LEU A CA 1
ATOM 606 C C . LEU A 1 77 ? -2.618 21.146 -3.095 1.00 57.59 77 LEU A C 1
ATOM 608 O O . LEU A 1 77 ? -3.029 20.008 -2.926 1.00 57.59 77 LEU A O 1
ATOM 612 N N . SER A 1 78 ? -2.038 21.819 -2.109 1.00 52.34 78 SER A N 1
ATOM 613 C CA . SER A 1 78 ? -2.017 21.309 -0.739 1.00 52.34 78 SER A CA 1
ATOM 614 C C . SER A 1 78 ? -2.991 22.103 0.117 1.00 52.34 78 SER A C 1
ATOM 616 O O . SER A 1 78 ? -2.771 23.294 0.342 1.00 52.34 78 SER A O 1
ATOM 618 N N . HIS A 1 79 ? -4.015 21.427 0.637 1.00 47.44 79 HIS A N 1
ATOM 619 C CA . HIS A 1 79 ? -4.694 21.870 1.853 1.00 47.44 79 HIS A CA 1
ATOM 620 C C . HIS A 1 79 ? -3.818 21.554 3.064 1.00 47.44 79 HIS A C 1
ATOM 622 O O . HIS A 1 79 ? -3.102 20.548 3.043 1.00 47.44 79 HIS A O 1
ATOM 628 N N . PRO A 1 80 ? -3.848 22.380 4.124 1.00 48.06 80 PRO A N 1
ATOM 629 C CA . PRO A 1 80 ? -3.233 21.997 5.384 1.00 48.06 80 PRO A CA 1
ATOM 630 C C . PRO A 1 80 ? -3.878 20.681 5.847 1.00 48.06 80 PRO A C 1
ATOM 632 O O . PRO A 1 80 ? -5.109 20.610 5.920 1.00 48.06 80 PRO A O 1
ATOM 635 N N . PRO A 1 81 ? -3.091 19.625 6.116 1.00 53.72 81 PRO A N 1
ATOM 636 C CA . PRO A 1 81 ? -3.652 18.368 6.578 1.00 53.72 81 PRO A CA 1
ATOM 637 C C . PRO A 1 81 ? -4.409 18.619 7.884 1.00 53.72 81 PRO A C 1
ATOM 639 O O . PRO A 1 81 ? -3.906 19.301 8.781 1.00 53.72 81 PRO A O 1
ATOM 642 N N . SER A 1 82 ? -5.624 18.077 7.994 1.00 53.50 82 SER A N 1
ATOM 643 C CA . SER A 1 82 ? -6.330 18.030 9.275 1.00 53.50 82 SER A CA 1
ATOM 644 C C . SER A 1 82 ? -5.409 17.373 10.312 1.00 53.50 82 SER A C 1
ATOM 646 O O . SER A 1 82 ? -4.734 16.396 9.972 1.00 53.50 82 SER A O 1
ATOM 648 N N . PRO A 1 83 ? -5.342 17.887 11.550 1.00 62.50 83 PRO A N 1
ATOM 649 C CA . PRO A 1 83 ? -4.410 17.379 12.549 1.00 62.50 83 PRO A CA 1
ATOM 650 C C . PRO A 1 83 ? -4.624 15.876 12.780 1.00 62.50 83 PRO A C 1
ATOM 652 O O . PRO A 1 83 ? -5.734 15.434 13.074 1.00 62.50 83 PRO A O 1
ATOM 655 N N . VAL A 1 84 ? -3.550 15.096 12.629 1.00 70.06 84 VAL A N 1
ATOM 656 C CA . VAL A 1 84 ? -3.516 13.651 12.896 1.00 70.06 84 VAL A CA 1
ATOM 657 C C . VAL A 1 84 ? -2.830 13.420 14.238 1.00 70.06 84 VAL A C 1
ATOM 659 O O . VAL A 1 84 ? -1.698 13.861 14.449 1.00 70.06 84 VAL A O 1
ATOM 662 N N . SER A 1 85 ? -3.488 12.692 15.135 1.00 82.44 85 SER A N 1
ATOM 663 C CA . SER A 1 85 ? -2.902 12.254 16.401 1.00 82.44 85 SER A CA 1
ATOM 664 C C . SER A 1 85 ? -2.045 11.013 16.163 1.00 82.44 85 SER A C 1
ATOM 666 O O . SER A 1 85 ? -2.553 9.905 15.975 1.00 82.44 85 SER A O 1
ATOM 668 N N . ILE A 1 86 ? -0.726 11.203 16.145 1.00 86.62 86 ILE A N 1
ATOM 669 C CA . ILE A 1 86 ? 0.244 10.118 15.972 1.00 86.62 86 ILE A CA 1
ATOM 670 C C . ILE A 1 86 ? 0.757 9.679 17.343 1.00 86.62 86 ILE A C 1
ATOM 672 O O . ILE A 1 86 ? 1.406 10.446 18.057 1.00 86.62 86 ILE A O 1
ATOM 676 N N . HIS A 1 87 ? 0.505 8.418 17.679 1.00 90.06 87 HIS A N 1
ATOM 677 C CA . HIS A 1 87 ? 0.962 7.767 18.897 1.00 90.06 87 HIS A CA 1
ATOM 678 C C . HIS A 1 87 ? 2.109 6.813 18.565 1.00 90.06 87 HIS A C 1
ATOM 680 O O . HIS A 1 87 ? 1.972 5.938 17.711 1.00 90.06 87 HIS A O 1
ATOM 686 N N . HIS A 1 88 ? 3.232 6.962 19.260 1.00 91.12 88 HIS A N 1
ATOM 687 C CA . HIS A 1 88 ? 4.364 6.037 19.197 1.00 91.12 88 HIS A CA 1
ATOM 688 C C . HIS A 1 88 ? 4.448 5.261 20.501 1.00 91.12 88 HIS A C 1
ATOM 690 O O . HIS A 1 88 ? 4.076 5.782 21.552 1.00 91.12 88 HIS A O 1
ATOM 696 N N . LEU A 1 89 ? 4.986 4.048 20.447 1.00 89.38 89 LEU A N 1
ATOM 697 C CA . LEU A 1 89 ? 5.357 3.352 21.672 1.00 89.38 89 LEU A CA 1
ATOM 698 C C . LEU A 1 89 ? 6.593 3.999 22.310 1.00 89.38 89 LEU A C 1
ATOM 700 O O . LEU A 1 89 ? 7.501 4.460 21.616 1.00 89.38 89 LEU A O 1
ATOM 704 N N . ASP A 1 90 ? 6.669 3.951 23.638 1.00 87.38 90 ASP A N 1
ATOM 705 C CA . ASP A 1 90 ? 7.871 4.354 24.380 1.00 87.38 90 ASP A CA 1
ATOM 706 C C . ASP A 1 90 ? 9.005 3.326 24.241 1.00 87.38 90 ASP A C 1
ATOM 708 O O . ASP A 1 90 ? 10.183 3.647 24.412 1.00 87.38 90 ASP A O 1
ATOM 712 N N . ARG A 1 91 ? 8.656 2.070 23.934 1.00 87.44 91 ARG A N 1
ATOM 713 C CA . ARG A 1 91 ? 9.585 0.949 23.737 1.00 87.44 91 ARG A CA 1
ATOM 714 C C . ARG A 1 91 ? 9.157 0.104 22.532 1.00 87.44 91 ARG A C 1
ATOM 716 O O . ARG A 1 91 ? 7.962 0.050 22.251 1.00 87.44 91 ARG A O 1
ATOM 723 N N . PRO A 1 92 ? 10.090 -0.569 21.836 1.00 78.81 92 PRO A N 1
ATOM 724 C CA . PRO A 1 92 ? 9.745 -1.444 20.717 1.00 78.81 92 PRO A CA 1
ATOM 725 C C . PRO A 1 92 ? 8.726 -2.513 21.124 1.00 78.81 92 PRO A C 1
ATOM 727 O O . PRO A 1 92 ? 8.835 -3.089 22.209 1.00 78.81 92 PRO A O 1
ATOM 730 N N . CYS A 1 93 ? 7.750 -2.785 20.257 1.00 85.19 93 CYS A N 1
ATOM 731 C CA . CYS A 1 93 ? 6.785 -3.851 20.492 1.00 85.19 93 CYS A CA 1
ATOM 732 C C . CYS A 1 93 ? 7.469 -5.219 20.311 1.00 85.19 93 CYS A C 1
ATOM 734 O O . CYS A 1 93 ? 7.970 -5.485 19.219 1.00 85.19 93 CYS A O 1
ATOM 736 N N . PRO A 1 94 ? 7.509 -6.090 21.336 1.00 79.94 94 PRO A N 1
ATOM 737 C CA . PRO A 1 94 ? 8.151 -7.399 21.211 1.00 79.94 94 PRO A CA 1
ATOM 738 C C . PRO A 1 94 ? 7.326 -8.384 20.372 1.00 79.94 94 PRO A C 1
ATOM 740 O O . PRO A 1 94 ? 7.885 -9.319 19.809 1.00 79.94 94 PRO A O 1
ATOM 743 N N . ASP A 1 95 ? 6.010 -8.176 20.291 1.00 89.88 95 ASP A N 1
ATOM 744 C CA . ASP A 1 95 ? 5.087 -9.008 19.524 1.00 89.88 95 ASP A CA 1
ATOM 745 C C . ASP A 1 95 ? 4.016 -8.130 18.872 1.00 89.88 95 ASP A C 1
ATOM 747 O O . ASP A 1 95 ? 3.159 -7.538 19.537 1.00 89.88 95 ASP A O 1
ATOM 751 N N . THR A 1 96 ? 4.064 -8.071 17.544 1.00 89.81 96 THR A N 1
ATOM 752 C CA . THR A 1 96 ? 3.129 -7.312 16.719 1.00 89.81 96 THR A CA 1
ATOM 753 C C . THR A 1 96 ? 1.674 -7.707 16.970 1.00 89.81 96 THR A C 1
ATOM 755 O O . THR A 1 96 ? 0.818 -6.826 17.016 1.00 89.81 96 THR A O 1
ATOM 758 N N . ALA A 1 97 ? 1.375 -8.994 17.174 1.00 92.50 97 ALA A N 1
ATOM 759 C CA . ALA A 1 97 ? 0.007 -9.454 17.391 1.00 92.50 97 ALA A CA 1
ATOM 760 C C . ALA A 1 97 ? -0.552 -8.942 18.722 1.00 92.50 97 ALA A C 1
ATOM 762 O O . ALA A 1 97 ? -1.671 -8.428 18.764 1.00 92.50 97 ALA A O 1
ATOM 763 N N . LEU A 1 98 ? 0.257 -8.980 19.787 1.00 91.94 98 LEU A N 1
ATOM 764 C CA . LEU A 1 98 ? -0.115 -8.405 21.081 1.00 91.94 98 LEU A CA 1
ATOM 765 C C . LEU A 1 98 ? -0.348 -6.894 20.982 1.00 91.94 98 LEU A C 1
ATOM 767 O O . LEU A 1 98 ? -1.344 -6.393 21.508 1.00 91.94 98 LEU A O 1
ATOM 771 N N . GLY A 1 99 ? 0.534 -6.172 20.283 1.00 92.00 99 GLY A N 1
ATOM 772 C CA . GLY A 1 99 ? 0.388 -4.733 20.063 1.00 92.00 99 GLY A CA 1
ATOM 773 C C . GLY A 1 99 ? -0.900 -4.379 19.314 1.00 92.00 99 GLY A C 1
ATOM 774 O O . GLY A 1 99 ? -1.666 -3.527 19.768 1.00 92.00 99 GLY A O 1
ATOM 775 N N . VAL A 1 100 ? -1.184 -5.077 18.211 1.00 94.75 100 VAL A N 1
ATOM 776 C CA . VAL A 1 100 ? -2.407 -4.889 17.413 1.00 94.75 100 VAL A CA 1
ATOM 777 C C . VAL A 1 100 ? -3.658 -5.193 18.242 1.00 94.75 100 VAL A C 1
ATOM 779 O O . VAL A 1 100 ? -4.563 -4.359 18.315 1.00 94.75 100 VAL A O 1
ATOM 782 N N . CYS A 1 101 ? -3.700 -6.336 18.934 1.00 94.50 101 CYS A N 1
ATOM 783 C CA . CYS A 1 101 ? -4.829 -6.711 19.787 1.00 94.50 101 CYS A CA 1
ATOM 784 C C . CYS A 1 101 ? -5.060 -5.712 20.929 1.00 94.50 101 CYS A C 1
ATOM 786 O O . CYS A 1 101 ? -6.211 -5.432 21.267 1.00 94.50 101 CYS A O 1
ATOM 788 N N . ALA A 1 102 ? -4.001 -5.141 21.512 1.00 91.44 102 ALA A N 1
ATOM 789 C CA . ALA A 1 102 ? -4.119 -4.129 22.560 1.00 91.44 102 ALA A CA 1
ATOM 790 C C . ALA A 1 102 ? -4.756 -2.828 22.044 1.00 91.44 102 ALA A C 1
ATOM 792 O O . ALA A 1 102 ? -5.641 -2.274 22.704 1.00 91.44 102 ALA A O 1
ATOM 793 N N . VAL A 1 103 ? -4.360 -2.367 20.852 1.00 90.94 103 VAL A N 1
ATOM 794 C CA . VAL A 1 103 ? -4.959 -1.180 20.223 1.00 90.94 103 VAL A CA 1
ATOM 795 C C . VAL A 1 103 ? -6.420 -1.444 19.861 1.00 90.94 103 VAL A C 1
ATOM 797 O O . VAL A 1 103 ? -7.284 -0.646 20.221 1.00 90.94 103 VAL A O 1
ATOM 800 N N . ILE A 1 104 ? -6.735 -2.590 19.247 1.00 91.62 104 ILE A N 1
ATOM 801 C CA . ILE A 1 104 ? -8.118 -2.971 18.909 1.00 91.62 104 ILE A CA 1
ATOM 802 C C . ILE A 1 104 ? -8.990 -3.035 20.170 1.00 91.62 104 ILE A C 1
ATOM 804 O O . ILE A 1 104 ? -10.076 -2.457 20.201 1.00 91.62 104 ILE A O 1
ATOM 808 N N . LYS A 1 105 ? -8.493 -3.635 21.257 1.00 90.06 105 LYS A N 1
ATOM 809 C CA . LYS A 1 105 ? -9.189 -3.668 22.553 1.00 90.06 105 LYS A CA 1
ATOM 810 C C . LYS A 1 105 ? -9.495 -2.268 23.090 1.00 90.06 105 LYS A C 1
ATOM 812 O O . LYS A 1 105 ? -10.563 -2.059 23.664 1.00 90.06 105 LYS A O 1
ATOM 817 N N . SER A 1 106 ? -8.573 -1.320 22.915 1.00 85.38 106 SER A N 1
ATOM 818 C CA . SER A 1 106 ? -8.774 0.090 23.279 1.00 85.38 106 SER A CA 1
ATOM 819 C C . SER A 1 106 ? -9.893 0.725 22.443 1.00 85.38 106 SER A C 1
ATOM 821 O O . SER A 1 106 ? -10.786 1.365 22.997 1.00 85.38 106 SER A O 1
ATOM 823 N N . CYS A 1 107 ? -9.925 0.440 21.136 1.00 83.44 107 CYS A N 1
ATOM 824 C CA . CYS A 1 107 ? -10.966 0.921 20.222 1.00 83.44 107 CYS A CA 1
ATOM 825 C C . CYS A 1 107 ? -12.364 0.401 20.604 1.00 83.44 107 CYS A C 1
ATOM 827 O O . CYS A 1 107 ? -13.326 1.170 20.625 1.00 83.44 107 CYS A O 1
ATOM 829 N N . ILE A 1 108 ? -12.472 -0.891 20.949 1.00 84.12 108 ILE A N 1
ATOM 830 C CA . ILE A 1 108 ? -13.734 -1.530 21.367 1.00 84.12 108 ILE A CA 1
ATOM 831 C C . ILE A 1 108 ? -14.254 -0.927 22.674 1.00 84.12 108 ILE A C 1
ATOM 833 O O . ILE A 1 108 ? -15.441 -0.621 22.779 1.00 84.12 108 ILE A O 1
ATOM 837 N N . LYS A 1 109 ? -13.377 -0.775 23.680 1.00 80.81 109 LYS A N 1
ATOM 838 C CA . LYS A 1 109 ? -13.751 -0.220 24.992 1.00 80.81 109 LYS A CA 1
ATOM 839 C C . LYS A 1 109 ? -14.263 1.214 24.880 1.00 80.81 109 LYS A C 1
ATOM 841 O O . LYS A 1 109 ? -15.154 1.597 25.634 1.00 80.81 109 LYS A O 1
ATOM 846 N N . GLY A 1 110 ? -13.719 1.970 23.930 1.00 69.06 110 GLY A N 1
ATOM 847 C CA . GLY A 1 110 ? -14.013 3.382 23.769 1.00 69.06 110 GLY A CA 1
ATOM 848 C C . GLY A 1 110 ? -13.456 4.242 24.906 1.00 69.06 110 GLY A C 1
ATOM 849 O O . GLY A 1 110 ? -13.004 3.752 25.938 1.00 69.06 110 GLY A O 1
ATOM 850 N N . GLY A 1 111 ? -13.455 5.550 24.677 1.00 66.44 111 GLY A N 1
ATOM 851 C CA . GLY A 1 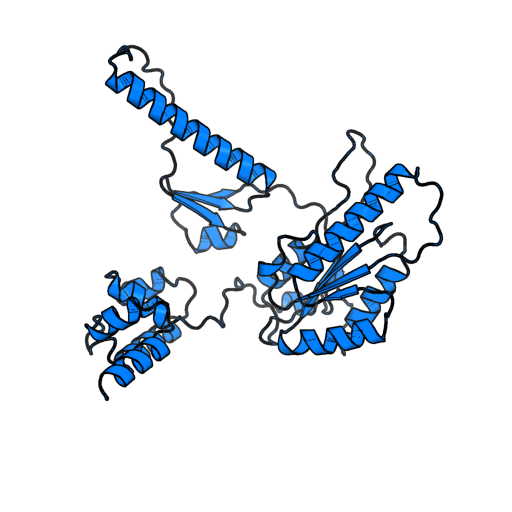111 ? -12.971 6.587 25.587 1.00 66.44 111 GLY A CA 1
ATOM 852 C C . GLY A 1 111 ? -13.074 7.948 24.902 1.00 66.44 111 GLY A C 1
ATOM 853 O O . GLY A 1 111 ? -13.441 7.998 23.725 1.00 66.44 111 GLY A O 1
ATOM 854 N N . ASP A 1 112 ? -12.733 9.028 25.610 1.00 57.88 112 ASP A N 1
ATOM 855 C CA . ASP A 1 112 ? -12.668 10.383 25.026 1.00 57.88 112 ASP A CA 1
ATOM 856 C C . ASP A 1 112 ? -11.696 10.421 23.830 1.00 57.88 112 ASP A C 1
ATOM 858 O O . ASP A 1 112 ? -11.906 11.124 22.843 1.00 57.88 112 ASP A O 1
ATOM 862 N N . ASP A 1 113 ? -10.701 9.532 23.866 1.00 60.28 113 ASP A N 1
ATOM 863 C CA . ASP A 1 113 ? -9.724 9.300 22.814 1.00 60.28 113 ASP A CA 1
ATOM 864 C C . ASP A 1 113 ? -10.169 8.258 21.766 1.00 60.28 113 ASP A C 1
ATOM 866 O O . ASP A 1 113 ? -9.306 7.670 21.124 1.00 60.28 113 ASP A O 1
ATOM 870 N N . HIS A 1 114 ? -11.465 7.993 21.525 1.00 64.94 114 HIS A N 1
ATOM 871 C CA . HIS A 1 114 ? -11.949 7.089 20.450 1.00 64.94 114 HIS A CA 1
ATOM 872 C C . HIS A 1 114 ? -13.243 7.567 19.782 1.00 64.94 114 HIS A C 1
ATOM 874 O O . HIS A 1 114 ? -14.141 8.001 20.503 1.00 64.94 114 HIS A O 1
ATOM 880 N N . PRO A 1 115 ? -13.393 7.438 18.442 1.00 63.88 115 PRO A N 1
ATOM 881 C CA . PRO A 1 115 ? -14.597 7.877 17.730 1.00 63.88 115 PRO A CA 1
ATOM 882 C C . PRO A 1 115 ? -15.854 7.269 18.350 1.00 63.88 115 PRO A C 1
ATOM 884 O O . PRO A 1 115 ? -15.847 6.120 18.788 1.00 63.88 115 PRO A O 1
ATOM 887 N N . SER A 1 116 ? -16.925 8.057 18.445 1.00 61.78 116 SER A N 1
ATOM 888 C CA . SER A 1 116 ? -18.096 7.726 19.265 1.00 61.78 116 SER A CA 1
ATOM 889 C C . SER A 1 116 ? -18.952 6.572 18.719 1.00 61.78 116 SER A C 1
ATOM 891 O O . SER A 1 116 ? -19.696 5.965 19.493 1.00 61.78 116 SER A O 1
ATOM 893 N N . GLY A 1 117 ? -18.806 6.231 17.434 1.00 70.88 117 GLY A N 1
ATOM 894 C CA . GLY A 1 117 ? -19.602 5.233 16.714 1.00 70.88 117 GLY A CA 1
ATOM 895 C C . GLY A 1 117 ? -18.796 4.057 16.138 1.00 70.88 117 GLY A C 1
ATOM 896 O O . GLY A 1 117 ? -17.695 3.770 16.613 1.00 70.88 117 GLY A O 1
ATOM 897 N N . PRO A 1 118 ? -19.346 3.352 15.126 1.00 77.69 118 PRO A N 1
ATOM 898 C CA . PRO A 1 118 ? -18.617 2.324 14.388 1.00 77.69 118 PRO A CA 1
ATOM 899 C C . PRO A 1 118 ? -17.305 2.881 13.837 1.00 77.69 118 PRO A C 1
ATOM 901 O O . PRO A 1 118 ? -17.272 4.062 13.495 1.00 77.69 118 PRO A O 1
ATOM 904 N N . CYS A 1 119 ? -16.255 2.074 13.708 1.00 83.00 119 CYS A N 1
ATOM 905 C CA . CYS A 1 119 ? -14.990 2.533 13.129 1.00 83.00 119 CYS A CA 1
ATOM 906 C C . CYS A 1 119 ? -14.314 1.464 12.267 1.00 83.00 119 CYS A C 1
ATOM 908 O O . CYS A 1 119 ? -14.386 0.265 12.553 1.00 83.00 119 CYS A O 1
ATOM 910 N N . ASN A 1 120 ? -13.643 1.920 11.212 1.00 88.00 120 ASN A N 1
ATOM 911 C CA . ASN A 1 120 ? -12.701 1.138 10.438 1.00 88.00 120 ASN A CA 1
ATOM 912 C C . ASN A 1 120 ? -11.286 1.318 11.000 1.00 88.00 120 ASN A C 1
ATOM 914 O O . ASN A 1 120 ? -10.831 2.424 11.297 1.00 88.00 120 ASN A O 1
ATOM 918 N N . VAL A 1 121 ? -10.571 0.205 11.098 1.00 91.75 121 VAL A N 1
ATOM 919 C CA . VAL A 1 121 ? -9.174 0.139 11.510 1.00 91.75 121 VAL A CA 1
ATOM 920 C C . VAL A 1 121 ? -8.381 -0.494 10.378 1.00 91.75 121 VAL A C 1
ATOM 922 O O . VAL A 1 121 ? -8.688 -1.606 9.948 1.00 91.75 121 VAL A O 1
ATOM 925 N N . LEU A 1 122 ? -7.338 0.185 9.919 1.00 93.06 122 LEU A N 1
ATOM 926 C CA . LEU A 1 122 ? -6.355 -0.368 8.996 1.00 93.06 122 LEU A CA 1
ATOM 927 C C . LEU A 1 122 ? -5.145 -0.871 9.780 1.00 93.06 122 LEU A C 1
ATOM 929 O O . LEU A 1 122 ? -4.577 -0.130 10.574 1.00 93.06 122 LEU A O 1
ATOM 933 N N . VAL A 1 123 ? -4.723 -2.108 9.539 1.00 95.00 123 VAL A N 1
ATOM 934 C CA . VAL A 1 123 ? -3.514 -2.697 10.121 1.00 95.00 123 VAL A CA 1
ATOM 935 C C . VAL A 1 123 ? -2.523 -2.996 9.005 1.00 95.00 123 VAL A C 1
ATOM 937 O O . VAL A 1 123 ? -2.775 -3.861 8.166 1.00 95.00 123 VAL A O 1
ATOM 940 N N . CYS A 1 124 ? -1.398 -2.283 9.005 1.00 93.50 124 CYS A N 1
ATOM 941 C CA . CYS A 1 124 ? -0.357 -2.406 7.988 1.00 93.50 124 CYS A CA 1
ATOM 942 C C . CYS A 1 124 ? 0.704 -3.419 8.431 1.00 93.50 124 CYS A C 1
ATOM 944 O O . CYS A 1 124 ? 1.463 -3.138 9.361 1.00 93.50 124 CYS A O 1
ATOM 946 N N . VAL A 1 125 ? 0.778 -4.579 7.777 1.00 92.44 125 VAL A N 1
ATOM 947 C CA . VAL A 1 125 ? 1.670 -5.704 8.136 1.00 92.44 125 VAL A CA 1
ATOM 948 C C . VAL A 1 125 ? 2.322 -6.347 6.911 1.00 92.44 125 VAL A C 1
ATOM 950 O O . VAL A 1 125 ? 1.804 -6.200 5.807 1.00 92.44 125 VAL A O 1
ATOM 953 N N . PRO A 1 126 ? 3.412 -7.118 7.078 1.00 89.88 126 PRO A N 1
ATOM 954 C CA . PRO A 1 126 ? 3.950 -7.957 6.009 1.00 89.88 126 PRO A CA 1
ATOM 955 C C . PRO A 1 126 ? 2.910 -8.936 5.454 1.00 89.88 126 PRO A C 1
ATOM 957 O O . PRO A 1 126 ? 2.051 -9.426 6.193 1.00 89.88 126 PRO A O 1
ATOM 960 N N . GLU A 1 127 ? 3.010 -9.261 4.162 1.00 86.12 127 GLU A N 1
ATOM 961 C CA . GLU A 1 127 ? 2.033 -10.119 3.472 1.00 86.12 127 GLU A CA 1
ATOM 962 C C . GLU A 1 127 ? 1.941 -11.509 4.117 1.00 86.12 127 GLU A C 1
ATOM 964 O O . GLU A 1 127 ? 0.850 -12.006 4.391 1.00 86.12 127 GLU A O 1
ATOM 969 N N . GLU A 1 128 ? 3.090 -12.078 4.477 1.00 86.94 128 GLU A N 1
ATOM 970 C CA . GLU A 1 128 ? 3.213 -13.364 5.173 1.00 86.94 128 GLU A CA 1
ATOM 971 C C . GLU A 1 128 ? 2.568 -13.387 6.570 1.00 86.94 128 GLU A C 1
ATOM 973 O O . GLU A 1 128 ? 2.208 -14.449 7.077 1.00 86.94 128 GLU A O 1
ATOM 978 N N . SER A 1 129 ? 2.388 -12.220 7.195 1.00 90.00 129 SER A N 1
ATOM 979 C CA . SER A 1 129 ? 1.835 -12.094 8.547 1.00 90.00 129 SER A CA 1
ATOM 980 C C . SER A 1 129 ? 0.336 -11.784 8.559 1.00 90.00 129 SER A C 1
ATOM 982 O O . SER A 1 129 ? -0.313 -11.968 9.589 1.00 90.00 129 SER A O 1
ATOM 984 N N . ALA A 1 130 ? -0.235 -11.340 7.434 1.00 90.38 130 ALA A N 1
ATOM 985 C CA . ALA A 1 130 ? -1.605 -10.833 7.372 1.00 90.38 130 ALA A CA 1
ATOM 986 C C . ALA A 1 130 ? -2.661 -11.887 7.748 1.00 90.38 130 ALA A C 1
ATOM 988 O O . ALA A 1 130 ? -3.537 -11.616 8.569 1.00 90.38 130 ALA A O 1
ATOM 989 N N . ALA A 1 131 ? -2.561 -13.096 7.184 1.00 89.75 131 ALA A N 1
ATOM 990 C CA . ALA A 1 131 ? -3.523 -14.171 7.440 1.00 89.75 131 ALA A CA 1
ATOM 991 C C . ALA A 1 131 ? -3.484 -14.636 8.905 1.00 89.75 131 ALA A C 1
ATOM 993 O O . ALA A 1 131 ? -4.508 -14.626 9.586 1.00 89.75 131 ALA A O 1
ATOM 994 N N . ARG A 1 132 ? -2.284 -14.949 9.414 1.00 92.31 132 ARG A N 1
ATOM 995 C CA . ARG A 1 132 ? -2.084 -15.403 10.797 1.00 92.31 132 ARG A CA 1
ATOM 996 C C . ARG A 1 132 ? -2.526 -14.351 11.812 1.00 92.31 132 ARG A C 1
ATOM 998 O O . ARG A 1 132 ? -3.164 -14.685 12.805 1.00 92.31 132 ARG A O 1
ATOM 1005 N N . LEU A 1 133 ? -2.203 -13.078 11.576 1.00 94.50 133 LEU A N 1
ATOM 1006 C CA . LEU A 1 133 ? -2.655 -12.003 12.455 1.00 94.50 133 LEU A CA 1
ATOM 1007 C C . LEU A 1 133 ? -4.182 -11.871 12.439 1.00 94.50 133 LEU A C 1
ATOM 1009 O O . LEU A 1 133 ? -4.777 -11.640 13.488 1.00 94.50 133 LEU A O 1
ATOM 1013 N N . GLY A 1 134 ? -4.817 -12.052 11.279 1.00 93.06 134 GLY A N 1
ATOM 1014 C CA . GLY A 1 134 ? -6.274 -12.036 11.164 1.00 93.06 134 GLY A CA 1
ATOM 1015 C C . GLY A 1 134 ? -6.956 -13.090 12.025 1.00 93.06 134 GLY A C 1
ATOM 1016 O O . GLY A 1 134 ? -7.919 -12.771 12.720 1.00 93.06 134 GLY A O 1
ATOM 1017 N N . GLU A 1 135 ? -6.418 -14.309 12.047 1.00 94.31 135 GLU A N 1
ATOM 1018 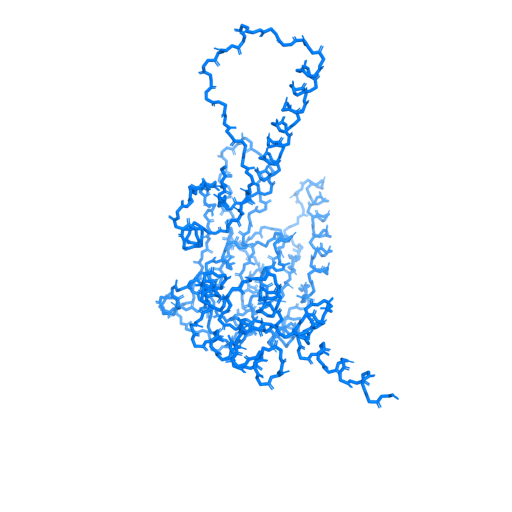C CA . GLU A 1 135 ? -6.907 -15.388 12.913 1.00 94.31 135 GLU A CA 1
ATOM 1019 C C . GLU A 1 135 ? -6.766 -15.038 14.399 1.00 94.31 135 GLU A C 1
ATOM 1021 O O . GLU A 1 135 ? -7.719 -15.199 15.160 1.00 94.31 135 GLU A O 1
ATOM 1026 N N . VAL A 1 136 ? -5.612 -14.498 14.810 1.00 95.81 136 VAL A N 1
ATOM 1027 C CA . VAL A 1 136 ? -5.369 -14.097 16.208 1.00 95.81 136 VAL A CA 1
ATOM 1028 C C . VAL A 1 136 ? -6.324 -12.985 16.641 1.00 95.81 136 VAL A C 1
ATOM 1030 O O . VAL A 1 136 ? -6.929 -13.074 17.707 1.00 95.81 136 VAL A O 1
ATOM 1033 N N . VAL A 1 137 ? -6.505 -11.953 15.812 1.00 95.56 137 VAL A N 1
ATOM 1034 C CA . VAL A 1 137 ? -7.419 -10.843 16.119 1.00 95.56 137 VAL A CA 1
ATOM 1035 C C . VAL A 1 137 ? -8.864 -11.332 16.209 1.00 95.56 137 VAL A C 1
ATOM 1037 O O . VAL A 1 137 ? -9.575 -10.932 17.129 1.00 95.56 137 VAL A O 1
ATOM 1040 N N . ALA A 1 138 ? -9.298 -12.203 15.293 1.00 93.94 138 ALA A N 1
ATOM 1041 C CA . ALA A 1 138 ? -10.649 -12.760 15.306 1.00 93.94 138 ALA A CA 1
ATOM 1042 C C . ALA A 1 138 ? -10.901 -13.663 16.527 1.00 93.94 138 ALA A C 1
ATOM 1044 O O . ALA A 1 138 ? -11.999 -13.644 17.083 1.00 93.94 138 ALA A O 1
ATOM 1045 N N . ALA A 1 139 ? -9.891 -14.421 16.966 1.00 93.94 139 ALA A N 1
ATOM 1046 C CA . ALA A 1 139 ? -9.974 -15.265 18.156 1.00 93.94 139 ALA A CA 1
ATOM 1047 C C . ALA A 1 139 ? -10.036 -14.441 19.456 1.00 93.94 139 ALA A C 1
ATOM 1049 O O . ALA A 1 139 ? -10.855 -14.726 20.327 1.00 93.94 139 ALA A O 1
ATOM 1050 N N . GLU A 1 140 ? -9.202 -13.405 19.575 1.00 94.06 140 GLU A N 1
ATOM 1051 C CA . GLU A 1 140 ? -9.148 -12.529 20.756 1.00 94.06 140 GLU A CA 1
ATOM 1052 C C . GLU A 1 140 ? -10.352 -11.580 20.848 1.00 94.06 140 GLU A C 1
ATOM 1054 O O . GLU A 1 140 ? -10.795 -11.237 21.947 1.00 94.06 140 GLU A O 1
ATOM 1059 N N . HIS A 1 141 ? -10.905 -11.160 19.704 1.00 92.25 141 HIS A N 1
ATOM 1060 C CA . HIS A 1 141 ? -12.020 -10.210 19.631 1.00 92.25 141 HIS A CA 1
ATOM 1061 C C . HIS A 1 141 ? -13.145 -10.713 18.708 1.00 92.25 141 HIS A C 1
ATOM 1063 O O . HIS A 1 141 ? -13.330 -10.172 17.616 1.00 92.25 141 HIS A O 1
ATOM 1069 N N . PRO A 1 142 ? -13.975 -11.681 19.148 1.00 88.38 142 PRO A N 1
ATOM 1070 C CA . PRO A 1 142 ? -15.018 -12.291 18.309 1.00 88.38 142 PRO A CA 1
ATOM 1071 C C . PRO A 1 142 ? -16.105 -11.324 17.811 1.00 88.38 142 PRO A C 1
ATOM 1073 O O . PRO A 1 142 ? -16.864 -11.646 16.901 1.00 88.38 142 PRO A O 1
ATOM 1076 N N . SER A 1 143 ? -16.224 -10.143 18.425 1.00 86.44 143 SER A N 1
ATOM 1077 C CA . SER A 1 143 ? -17.169 -9.091 18.035 1.00 86.44 143 SER A CA 1
ATOM 1078 C C . SER A 1 143 ? -16.665 -8.192 16.899 1.00 86.44 143 SER A C 1
ATOM 1080 O O . SER A 1 143 ? -17.421 -7.351 16.408 1.00 86.44 143 SER A O 1
ATOM 1082 N N . VAL A 1 144 ? -15.400 -8.334 16.496 1.00 90.62 144 VAL A N 1
ATOM 1083 C CA . VAL A 1 144 ? -14.746 -7.514 15.471 1.00 90.62 144 VAL A CA 1
ATOM 1084 C C . VAL A 1 144 ? -14.845 -8.206 14.117 1.00 90.62 144 VAL A C 1
ATOM 1086 O O . VAL A 1 144 ? -14.604 -9.403 13.991 1.00 90.62 144 VAL A O 1
ATOM 1089 N N . THR A 1 145 ? -15.181 -7.447 13.074 1.00 93.00 145 THR A N 1
ATOM 1090 C CA . THR A 1 145 ? -15.152 -7.974 11.702 1.00 93.00 145 THR A CA 1
ATOM 1091 C C . THR A 1 145 ? -13.740 -7.833 11.153 1.00 93.00 145 THR A C 1
ATOM 1093 O O . THR A 1 145 ? -13.279 -6.713 10.972 1.00 93.00 145 THR A O 1
ATOM 1096 N N . VAL A 1 146 ? -13.049 -8.943 10.894 1.00 94.25 146 VAL A N 1
ATOM 1097 C CA . VAL A 1 146 ? -11.673 -8.943 10.369 1.00 94.25 146 VAL A CA 1
ATOM 1098 C C . VAL A 1 146 ? -11.675 -9.361 8.901 1.00 94.25 146 VAL A C 1
ATOM 1100 O O . VAL A 1 146 ? -12.315 -10.343 8.531 1.00 94.25 146 VAL A O 1
ATOM 1103 N N . THR A 1 147 ? -10.957 -8.630 8.050 1.00 92.69 147 THR A N 1
ATOM 1104 C CA . THR A 1 147 ? -10.829 -8.950 6.623 1.00 92.69 147 THR A CA 1
ATOM 1105 C C . THR A 1 147 ? -9.443 -8.607 6.081 1.00 92.69 147 THR A C 1
ATOM 1107 O O . THR A 1 147 ? -8.829 -7.621 6.475 1.00 92.69 147 THR A O 1
ATOM 1110 N N . THR A 1 148 ? -8.963 -9.396 5.124 1.00 89.31 148 THR A N 1
ATOM 1111 C CA . THR A 1 148 ? -7.816 -9.062 4.258 1.00 89.31 148 THR A CA 1
ATOM 1112 C C . THR A 1 148 ? -8.261 -8.639 2.851 1.00 89.31 148 THR A C 1
ATOM 1114 O O . THR A 1 148 ? -7.464 -8.169 2.043 1.00 89.31 148 THR A O 1
ATOM 1117 N N . SER A 1 149 ? -9.556 -8.785 2.546 1.00 86.94 149 SER A N 1
ATOM 1118 C CA . SER A 1 149 ? -10.165 -8.445 1.260 1.00 86.94 149 SER A CA 1
ATOM 1119 C C . SER A 1 149 ? -10.721 -7.024 1.280 1.00 86.94 149 SER A C 1
ATOM 1121 O O . SER A 1 149 ? -11.605 -6.708 2.085 1.00 86.94 149 SER A O 1
ATOM 1123 N N . LEU A 1 150 ? -10.254 -6.196 0.341 1.00 82.56 150 LEU A N 1
ATOM 1124 C CA . LEU A 1 150 ? -10.776 -4.846 0.119 1.00 82.56 150 LEU A CA 1
ATOM 1125 C C . LEU A 1 150 ? -12.266 -4.867 -0.239 1.00 82.56 150 LEU A C 1
ATOM 1127 O O . LEU A 1 150 ? -13.032 -4.064 0.279 1.00 82.56 150 LEU A O 1
ATOM 1131 N N . THR A 1 151 ? -12.701 -5.806 -1.082 1.00 84.31 151 THR A N 1
ATOM 1132 C CA . THR A 1 151 ? -14.111 -5.924 -1.486 1.00 84.31 151 THR A CA 1
ATOM 1133 C C . THR A 1 151 ? -15.015 -6.149 -0.277 1.00 84.31 151 THR A C 1
ATOM 1135 O O . THR A 1 151 ? -16.059 -5.510 -0.152 1.00 84.31 151 THR A O 1
ATOM 1138 N N . ASN A 1 152 ? -14.584 -7.012 0.646 1.00 86.31 152 ASN A N 1
ATOM 1139 C CA . ASN A 1 152 ? -15.313 -7.254 1.887 1.00 86.31 152 ASN A CA 1
ATOM 1140 C C . ASN A 1 152 ? -15.295 -6.008 2.778 1.00 86.31 152 ASN A C 1
ATOM 1142 O O . ASN A 1 152 ? -16.319 -5.674 3.359 1.00 86.31 152 ASN A O 1
ATOM 1146 N N . MET A 1 153 ? -14.169 -5.288 2.843 1.00 86.25 153 MET A N 1
ATOM 1147 C CA . MET A 1 153 ? -14.059 -4.051 3.620 1.00 86.25 153 MET A CA 1
ATOM 1148 C C . MET A 1 153 ? -14.997 -2.953 3.102 1.00 86.25 153 MET A C 1
ATOM 1150 O O . MET A 1 153 ? -15.707 -2.338 3.892 1.00 86.25 153 MET A O 1
ATOM 1154 N N . ILE A 1 154 ? -15.068 -2.753 1.782 1.00 82.56 154 ILE A N 1
ATOM 1155 C CA . ILE A 1 154 ? -16.004 -1.812 1.146 1.00 82.56 154 ILE A CA 1
ATOM 1156 C C . ILE A 1 154 ? -17.446 -2.168 1.516 1.00 82.56 154 ILE A C 1
ATOM 1158 O O . ILE A 1 154 ? -18.243 -1.290 1.848 1.00 82.56 154 ILE A O 1
ATOM 1162 N N . GLN A 1 155 ? -17.791 -3.456 1.467 1.00 84.88 155 GLN A N 1
ATOM 1163 C CA . GLN A 1 155 ? -19.133 -3.909 1.812 1.00 84.88 155 GLN A CA 1
ATOM 1164 C C . GLN A 1 155 ? -19.444 -3.678 3.299 1.00 84.88 155 GLN A C 1
ATOM 1166 O O . GLN A 1 155 ? -20.474 -3.083 3.614 1.00 84.88 155 GLN A O 1
ATOM 1171 N N . THR A 1 156 ? -18.533 -4.056 4.201 1.00 85.75 156 THR A N 1
ATOM 1172 C CA . THR A 1 156 ? -18.675 -3.827 5.646 1.00 85.75 156 THR A CA 1
ATOM 1173 C C . THR A 1 156 ? -18.809 -2.342 5.970 1.00 85.75 156 THR A C 1
ATOM 1175 O O . THR A 1 156 ? -19.677 -1.963 6.754 1.00 85.75 156 THR A O 1
ATOM 1178 N N . HIS A 1 157 ? -18.005 -1.487 5.336 1.00 83.44 157 HIS A N 1
ATOM 1179 C CA . HIS A 1 157 ? -18.084 -0.043 5.516 1.00 83.44 157 HIS A CA 1
ATOM 1180 C C . HIS A 1 157 ? -19.457 0.508 5.106 1.00 83.44 157 HIS A C 1
ATOM 1182 O O . HIS A 1 157 ? -20.091 1.201 5.899 1.00 83.44 157 HIS A O 1
ATOM 1188 N N . ARG A 1 158 ? -19.977 0.120 3.932 1.00 84.94 158 ARG A N 1
ATOM 1189 C CA . ARG A 1 158 ? -21.331 0.508 3.488 1.00 84.94 158 ARG A CA 1
ATOM 1190 C C . ARG A 1 158 ? -22.415 0.072 4.469 1.00 84.94 158 ARG A C 1
ATOM 1192 O O . ARG A 1 158 ? -23.385 0.798 4.686 1.00 84.94 158 ARG A O 1
ATOM 1199 N N . ASP A 1 159 ? -22.275 -1.110 5.058 1.00 85.00 159 ASP A N 1
ATOM 1200 C CA . ASP A 1 159 ? -23.231 -1.605 6.046 1.00 85.00 159 ASP A CA 1
ATOM 1201 C C . ASP A 1 159 ? -23.146 -0.826 7.370 1.00 85.00 159 ASP A C 1
ATOM 1203 O O . ASP A 1 159 ? -24.186 -0.545 7.971 1.00 85.00 159 ASP A O 1
ATOM 1207 N N . MET A 1 160 ? -21.948 -0.391 7.779 1.00 82.81 160 MET A N 1
ATOM 1208 C CA . MET A 1 160 ? -21.764 0.515 8.919 1.00 82.81 160 MET A CA 1
ATOM 1209 C C . MET A 1 160 ? -22.307 1.924 8.653 1.00 82.81 160 MET A C 1
ATOM 1211 O O . MET A 1 160 ? -22.929 2.502 9.539 1.00 82.81 160 MET A O 1
ATOM 1215 N N . GLU A 1 161 ? -22.142 2.481 7.451 1.00 82.12 161 GLU A N 1
ATOM 1216 C CA . GLU A 1 161 ? -22.723 3.787 7.102 1.00 82.12 161 GLU A CA 1
ATOM 1217 C C . GLU A 1 161 ? -24.252 3.767 7.136 1.00 82.12 161 GLU A C 1
ATOM 1219 O O . GLU A 1 161 ? -24.880 4.657 7.712 1.00 82.12 161 GLU A O 1
ATOM 1224 N N . ARG A 1 162 ? -24.867 2.711 6.591 1.00 83.00 162 ARG A N 1
ATOM 1225 C CA . ARG A 1 162 ? -26.321 2.503 6.685 1.00 83.00 162 ARG A CA 1
ATOM 1226 C C . ARG A 1 162 ? -26.786 2.425 8.136 1.00 83.00 162 ARG A C 1
ATOM 1228 O O . ARG A 1 162 ? -27.876 2.893 8.457 1.00 83.00 162 ARG A O 1
ATOM 1235 N N . GLU A 1 163 ? -25.990 1.819 9.010 1.00 77.06 163 GLU A N 1
ATOM 1236 C CA . GLU A 1 163 ? -26.272 1.760 10.442 1.00 77.06 163 GLU A CA 1
ATOM 1237 C C . GLU A 1 163 ? -26.153 3.140 11.102 1.00 77.06 163 GLU A C 1
ATOM 1239 O O . GLU A 1 163 ? -27.106 3.560 11.758 1.00 77.06 163 GLU A O 1
ATOM 1244 N N . ARG A 1 164 ? -25.068 3.889 10.846 1.00 76.38 164 ARG A N 1
ATOM 1245 C CA . ARG A 1 164 ? -24.900 5.279 11.317 1.00 76.38 164 ARG A CA 1
ATOM 1246 C C . ARG A 1 164 ? -26.078 6.158 10.898 1.00 76.38 164 ARG A C 1
ATOM 1248 O O . ARG A 1 164 ? -26.610 6.906 11.716 1.00 76.38 164 ARG A O 1
ATOM 1255 N N . GLN A 1 165 ? -26.522 6.043 9.648 1.00 78.50 165 GLN A N 1
ATOM 1256 C CA . GLN A 1 165 ? -27.660 6.799 9.130 1.00 78.50 165 GLN A CA 1
ATOM 1257 C C . GLN A 1 165 ? -28.959 6.458 9.877 1.00 78.50 165 GLN A C 1
ATOM 1259 O O . GLN A 1 165 ? -29.674 7.356 10.322 1.00 78.50 165 GLN A O 1
ATOM 1264 N N . ARG A 1 166 ? -29.224 5.167 10.116 1.00 76.88 166 ARG A N 1
ATOM 1265 C CA . ARG A 1 166 ? -30.381 4.716 10.913 1.00 76.88 166 ARG A CA 1
ATOM 1266 C C . ARG A 1 166 ? -30.319 5.201 12.362 1.00 76.88 166 ARG A C 1
ATOM 1268 O O . ARG A 1 166 ? -31.360 5.467 12.957 1.00 76.88 166 ARG A O 1
ATOM 1275 N N . GLU A 1 167 ? -29.131 5.283 12.958 1.00 71.25 167 GLU A N 1
ATOM 1276 C CA . GLU A 1 167 ? -28.953 5.806 14.319 1.00 71.25 167 GLU A CA 1
ATOM 1277 C C . GLU A 1 167 ? -29.207 7.317 14.398 1.00 71.25 167 GLU A C 1
ATOM 1279 O O . GLU A 1 167 ? -29.874 7.771 15.334 1.00 71.25 167 GLU A O 1
ATOM 1284 N N . ARG A 1 168 ? -28.759 8.082 13.392 1.00 72.81 168 ARG A N 1
ATOM 1285 C CA . ARG A 1 168 ? -29.052 9.520 13.258 1.00 72.81 168 ARG A CA 1
ATOM 1286 C C . ARG A 1 168 ? -30.558 9.770 13.149 1.00 72.81 168 ARG A C 1
ATOM 1288 O O . ARG A 1 168 ? -31.099 10.595 13.882 1.00 72.81 168 ARG A O 1
ATOM 1295 N N . GLU A 1 169 ? -31.249 9.002 12.308 1.00 76.44 169 GLU A N 1
ATOM 1296 C CA . GLU A 1 169 ? -32.704 9.100 12.103 1.00 76.44 169 GLU A CA 1
ATOM 1297 C C . GLU A 1 169 ? -33.520 8.740 13.357 1.00 76.44 169 GLU A C 1
ATOM 1299 O O . GLU A 1 169 ? -34.604 9.277 13.573 1.00 76.44 169 GLU A O 1
ATOM 1304 N N . ARG A 1 170 ? -32.989 7.877 14.234 1.00 68.94 170 ARG A N 1
ATOM 1305 C CA . ARG A 1 170 ? -33.624 7.495 15.511 1.00 68.94 170 ARG A CA 1
ATOM 1306 C C . ARG A 1 170 ? -33.423 8.516 16.639 1.00 68.94 170 ARG A C 1
ATOM 1308 O O . ARG A 1 170 ? -33.835 8.263 17.771 1.00 68.94 170 ARG A O 1
ATOM 1315 N N . GLY A 1 171 ? -32.816 9.670 16.357 1.00 59.72 171 GLY A N 1
ATOM 1316 C CA . GLY A 1 171 ? -32.782 10.810 17.275 1.00 59.72 171 GLY A CA 1
ATOM 1317 C C . GLY A 1 171 ? -31.775 10.703 18.422 1.00 59.72 171 GLY A C 1
ATOM 1318 O O . GLY A 1 171 ? -31.989 11.329 19.458 1.00 59.72 171 GLY A O 1
ATOM 1319 N N . GLY A 1 172 ? -30.698 9.917 18.277 1.00 57.00 172 GLY A N 1
ATOM 1320 C CA . GLY A 1 172 ? -29.485 9.977 19.117 1.00 57.00 172 GLY A CA 1
ATOM 1321 C C . GLY A 1 172 ? -29.636 9.736 20.631 1.00 57.00 172 GLY A C 1
ATOM 1322 O O . GLY A 1 172 ? -28.639 9.744 21.348 1.00 57.00 172 GLY A O 1
ATOM 1323 N N . ARG A 1 173 ? -30.848 9.516 21.160 1.00 49.50 173 ARG A N 1
ATOM 1324 C CA . ARG A 1 173 ? -31.089 9.448 22.613 1.00 49.50 173 ARG A CA 1
ATOM 1325 C C . ARG A 1 173 ? -30.887 8.069 23.227 1.00 49.50 173 ARG A C 1
ATOM 1327 O O . ARG A 1 173 ? -30.837 7.976 24.451 1.00 49.50 173 ARG A O 1
ATOM 1334 N N . HIS A 1 174 ? -30.731 7.005 22.442 1.00 47.50 174 HIS A N 1
ATOM 1335 C CA . HIS A 1 174 ? -30.595 5.643 22.965 1.00 47.50 174 HIS A CA 1
ATOM 1336 C C . HIS A 1 174 ? -29.476 4.868 22.268 1.00 47.50 174 HIS A C 1
ATOM 1338 O O . HIS A 1 174 ? -29.746 4.115 21.342 1.00 47.50 174 HIS A O 1
ATOM 1344 N N . SER A 1 175 ? -28.235 5.003 22.744 1.00 47.22 175 SER A N 1
ATOM 1345 C CA . SER A 1 175 ? -27.241 3.922 22.638 1.00 47.22 175 SER A CA 1
ATOM 1346 C C . SER A 1 175 ? -25.994 4.204 23.486 1.00 47.22 175 SER A C 1
ATOM 1348 O O . SER A 1 175 ? -24.891 4.351 22.976 1.00 47.22 175 SER A O 1
ATOM 1350 N N . ARG A 1 176 ? -26.130 4.287 24.816 1.00 50.16 176 ARG A N 1
ATOM 1351 C CA . ARG A 1 176 ? -24.944 4.224 25.699 1.00 50.16 176 ARG A CA 1
ATOM 1352 C C . ARG A 1 176 ? -24.450 2.786 25.936 1.00 50.16 176 ARG A C 1
ATOM 1354 O O . ARG A 1 176 ? -23.456 2.597 26.623 1.00 50.16 176 ARG A O 1
ATOM 1361 N N . HIS A 1 177 ? -25.127 1.778 25.373 1.00 50.16 177 HIS A N 1
ATOM 1362 C CA . HIS A 1 177 ? -24.896 0.366 25.703 1.00 50.16 177 HIS A CA 1
ATOM 1363 C C . HIS A 1 177 ? -24.824 -0.602 24.513 1.00 50.16 177 HIS A C 1
ATOM 1365 O O . HIS A 1 177 ? -24.752 -1.808 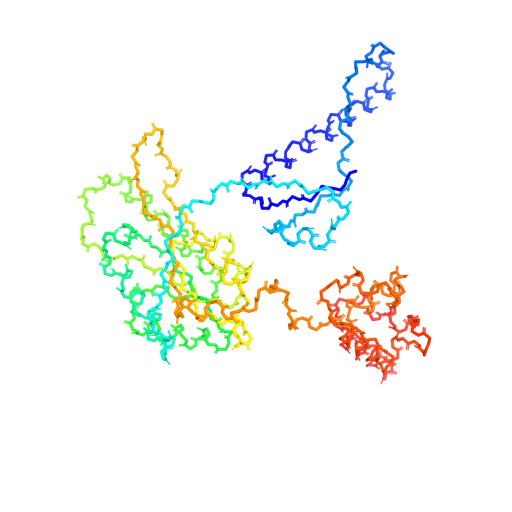24.748 1.00 50.16 177 HIS A O 1
ATOM 1371 N N . ARG A 1 178 ? -24.811 -0.147 23.248 1.00 56.94 178 ARG A N 1
ATOM 1372 C CA . ARG A 1 178 ? -24.457 -1.075 22.160 1.00 56.94 178 ARG A CA 1
ATOM 1373 C C . ARG A 1 178 ? -22.938 -1.226 22.076 1.00 56.94 178 ARG A C 1
ATOM 1375 O O . ARG A 1 178 ? -22.245 -0.209 22.089 1.00 56.94 178 ARG A O 1
ATOM 1382 N N . PRO A 1 179 ? -22.417 -2.463 21.985 1.00 59.12 179 PRO A N 1
ATOM 1383 C CA . PRO A 1 179 ? -21.004 -2.671 21.707 1.00 59.12 179 PRO A CA 1
ATOM 1384 C C . PRO A 1 179 ? -20.659 -2.000 20.375 1.00 59.12 179 PRO A C 1
ATOM 1386 O O . PRO A 1 179 ? -21.371 -2.174 19.383 1.00 59.12 179 PRO A O 1
ATOM 1389 N N . ARG A 1 180 ? -19.587 -1.203 20.368 1.00 72.69 180 ARG A N 1
ATOM 1390 C CA . ARG A 1 180 ? -19.107 -0.528 19.159 1.00 72.69 180 ARG A CA 1
ATOM 1391 C C . ARG A 1 180 ? -18.736 -1.574 18.112 1.00 72.69 180 ARG A C 1
ATOM 1393 O O . ARG A 1 180 ? -17.979 -2.499 18.406 1.00 72.69 180 ARG A O 1
ATOM 1400 N N . ARG A 1 181 ? -19.252 -1.422 16.889 1.00 82.31 181 ARG A N 1
ATOM 1401 C CA . ARG A 1 181 ? -18.813 -2.242 15.755 1.00 82.31 181 ARG A CA 1
ATOM 1402 C C . ARG A 1 181 ? -17.471 -1.725 15.263 1.00 82.31 181 ARG A C 1
ATOM 1404 O O . ARG A 1 181 ? -17.353 -0.566 14.877 1.00 82.31 181 ARG A O 1
ATOM 1411 N N . VAL A 1 182 ? -16.478 -2.600 15.279 1.00 88.88 182 VAL A N 1
ATOM 1412 C CA . VAL A 1 182 ? -15.143 -2.322 14.755 1.00 88.88 182 VAL A CA 1
ATOM 1413 C C . VAL A 1 182 ? -14.928 -3.236 13.555 1.00 88.88 182 VAL A C 1
ATOM 1415 O O . VAL A 1 182 ? -15.132 -4.450 13.650 1.00 88.88 182 VAL A O 1
ATOM 1418 N N . SER A 1 183 ? -14.547 -2.646 12.427 1.00 91.81 183 SER A N 1
ATOM 1419 C CA . SER A 1 183 ? -14.129 -3.364 11.225 1.00 91.81 183 SER A CA 1
ATOM 1420 C C . SER A 1 183 ? -12.625 -3.207 11.061 1.00 91.81 183 SER A C 1
ATOM 1422 O O . SER A 1 183 ? -12.123 -2.090 11.040 1.00 91.81 183 SER A O 1
ATOM 1424 N N . VAL A 1 184 ? -11.896 -4.311 10.959 1.00 94.38 184 VAL A N 1
ATOM 1425 C CA . VAL A 1 184 ? -10.438 -4.336 10.850 1.00 94.38 184 VAL A CA 1
ATOM 1426 C C . VAL A 1 184 ? -10.053 -4.868 9.478 1.00 94.38 184 VAL A C 1
ATOM 1428 O O . VAL A 1 184 ? -10.348 -6.017 9.144 1.00 94.38 184 VAL A O 1
ATOM 1431 N N . MET A 1 185 ? -9.351 -4.049 8.700 1.00 93.69 185 MET A N 1
ATOM 1432 C CA . MET A 1 185 ? -8.680 -4.479 7.481 1.00 93.69 185 MET A CA 1
ATOM 1433 C C . MET A 1 185 ? -7.201 -4.710 7.760 1.00 93.69 185 MET A C 1
ATOM 1435 O O . MET A 1 185 ? -6.494 -3.796 8.174 1.00 93.69 185 MET A O 1
ATOM 1439 N N . ILE A 1 186 ? -6.726 -5.922 7.494 1.00 93.56 186 ILE A N 1
ATOM 1440 C CA . ILE A 1 186 ? -5.311 -6.277 7.593 1.00 93.56 186 ILE A CA 1
ATOM 1441 C C . ILE A 1 186 ? -4.734 -6.301 6.183 1.00 93.56 186 ILE A C 1
ATOM 1443 O O . ILE A 1 186 ? -5.209 -7.048 5.327 1.00 93.56 186 ILE A O 1
ATOM 1447 N N . CYS A 1 187 ? -3.734 -5.462 5.923 1.00 89.50 187 CYS A N 1
ATOM 1448 C CA . CYS A 1 187 ? -3.215 -5.248 4.579 1.00 89.50 187 CYS A CA 1
ATOM 1449 C C . CYS A 1 187 ? -1.694 -5.061 4.569 1.00 89.50 187 CYS A C 1
ATOM 1451 O O . CYS A 1 187 ? -1.117 -4.509 5.503 1.00 89.50 187 CYS A O 1
ATOM 1453 N N . SER A 1 188 ? -1.065 -5.495 3.479 1.00 82.44 188 SER A N 1
ATOM 1454 C CA . SER A 1 188 ? 0.359 -5.295 3.194 1.00 82.44 188 SER A CA 1
ATOM 1455 C C . SER A 1 188 ? 0.634 -4.233 2.129 1.00 82.44 188 SER A C 1
ATOM 1457 O O . SER A 1 188 ? 1.749 -3.723 2.053 1.00 82.44 188 SER A O 1
ATOM 1459 N N . ASP A 1 189 ? -0.371 -3.882 1.323 1.00 77.12 189 ASP A N 1
ATOM 1460 C CA . ASP A 1 189 ? -0.271 -2.952 0.197 1.00 77.12 189 ASP A CA 1
ATOM 1461 C C . ASP A 1 189 ? -1.324 -1.846 0.342 1.00 77.12 189 ASP A C 1
ATOM 1463 O O . ASP A 1 189 ? -2.473 -1.982 -0.089 1.00 77.12 189 ASP A O 1
ATOM 1467 N N . ILE A 1 190 ? -0.924 -0.748 0.988 1.00 75.00 190 ILE A N 1
ATOM 1468 C CA . ILE A 1 190 ? -1.821 0.372 1.297 1.00 75.00 190 ILE A CA 1
ATOM 1469 C C . ILE A 1 190 ? -2.325 1.105 0.053 1.00 75.00 190 ILE A C 1
ATOM 1471 O O . ILE A 1 190 ? -3.408 1.680 0.106 1.00 75.00 190 ILE A O 1
ATOM 1475 N N . ASP A 1 191 ? -1.618 1.018 -1.080 1.00 69.50 191 ASP A N 1
ATOM 1476 C CA . ASP A 1 191 ? -2.027 1.677 -2.328 1.00 69.50 191 ASP A CA 1
ATOM 1477 C C . ASP A 1 191 ? -3.325 1.063 -2.900 1.00 69.50 191 ASP A C 1
ATOM 1479 O O . ASP A 1 191 ? -3.946 1.615 -3.807 1.00 69.50 191 ASP A O 1
ATOM 1483 N N . ARG A 1 192 ? -3.777 -0.079 -2.363 1.00 66.75 192 ARG A N 1
ATOM 1484 C CA . ARG A 1 192 ? -5.067 -0.693 -2.708 1.00 66.75 192 ARG A CA 1
ATOM 1485 C C . ARG A 1 192 ? -6.228 -0.181 -1.858 1.00 66.75 192 ARG A C 1
ATOM 1487 O O . ARG A 1 192 ? -7.371 -0.495 -2.169 1.00 66.75 192 ARG A O 1
ATOM 1494 N N . VAL A 1 193 ? -5.965 0.554 -0.779 1.00 67.81 193 VAL A N 1
ATOM 1495 C CA . VAL A 1 193 ? -6.942 0.803 0.296 1.00 67.81 193 VAL A CA 1
ATOM 1496 C C . VAL A 1 193 ? -7.570 2.202 0.240 1.00 67.81 193 VAL A C 1
ATOM 1498 O O . VAL A 1 193 ? -8.522 2.466 0.965 1.00 67.81 193 VAL A O 1
ATOM 1501 N N . ASP A 1 194 ? -7.152 3.055 -0.700 1.00 63.12 194 ASP A N 1
ATOM 1502 C CA . ASP A 1 194 ? -7.590 4.461 -0.849 1.00 63.12 194 ASP A CA 1
ATOM 1503 C C . ASP A 1 194 ? -9.112 4.683 -1.019 1.00 63.12 194 ASP A C 1
ATOM 1505 O O . ASP A 1 194 ? -9.581 5.815 -1.028 1.00 63.12 194 ASP A O 1
ATOM 1509 N N . THR A 1 195 ? -9.908 3.622 -1.166 1.00 66.62 195 THR A N 1
ATOM 1510 C CA . THR A 1 195 ? -11.355 3.698 -1.438 1.00 66.62 195 THR A CA 1
ATOM 1511 C C . THR A 1 195 ? -12.244 3.612 -0.199 1.00 66.62 195 THR A C 1
ATOM 1513 O O . THR A 1 195 ? -13.455 3.799 -0.318 1.00 66.62 195 THR A O 1
ATOM 1516 N N . VAL A 1 196 ? -11.684 3.309 0.977 1.00 71.69 196 VAL A N 1
ATOM 1517 C CA . VAL A 1 196 ? -12.447 3.188 2.228 1.00 71.69 196 VAL A CA 1
ATOM 1518 C C . VAL A 1 196 ? -11.868 4.143 3.271 1.00 71.69 196 VAL A C 1
ATOM 1520 O O . VAL A 1 196 ? -10.676 4.051 3.562 1.00 71.69 196 VAL A O 1
ATOM 1523 N N . PRO A 1 197 ? -12.683 5.033 3.867 1.00 77.19 197 PRO A N 1
ATOM 1524 C CA . PRO A 1 197 ? -12.211 5.932 4.907 1.00 77.19 197 PRO A CA 1
ATOM 1525 C C . PRO A 1 197 ? -11.809 5.140 6.159 1.00 77.19 197 PRO A C 1
ATOM 1527 O O . PRO A 1 197 ? -12.625 4.415 6.730 1.00 77.19 197 PRO A O 1
ATOM 1530 N N . MET A 1 198 ? -10.549 5.282 6.580 1.00 84.06 198 MET A N 1
ATOM 1531 C CA . MET A 1 198 ? -10.008 4.645 7.783 1.00 84.06 198 MET A CA 1
ATOM 1532 C C . MET A 1 198 ? -9.910 5.654 8.925 1.00 84.06 198 MET A C 1
ATOM 1534 O O . MET A 1 198 ? -9.166 6.627 8.838 1.00 84.06 198 MET A O 1
ATOM 1538 N N . GLU A 1 199 ? -10.621 5.418 10.022 1.00 84.75 199 GLU A N 1
ATOM 1539 C CA . GLU A 1 199 ? -10.592 6.297 11.197 1.00 84.75 199 GLU A CA 1
ATOM 1540 C C . GLU A 1 199 ? -9.366 6.039 12.087 1.00 84.75 199 GLU A C 1
ATOM 1542 O O . GLU A 1 199 ? -8.939 6.916 12.841 1.00 84.75 199 GLU A O 1
ATOM 1547 N N . ILE A 1 200 ? -8.796 4.831 12.016 1.00 88.56 200 ILE A N 1
ATOM 1548 C CA . ILE A 1 200 ? -7.622 4.427 12.794 1.00 88.56 200 ILE A CA 1
ATOM 1549 C C . ILE A 1 200 ? -6.660 3.643 11.904 1.00 88.56 200 ILE A C 1
ATOM 1551 O O . ILE A 1 200 ? -7.061 2.712 11.208 1.00 88.56 200 ILE A O 1
ATOM 1555 N N . VAL A 1 201 ? -5.372 3.970 11.978 1.00 91.81 201 VAL A N 1
ATOM 1556 C CA . VAL A 1 201 ? -4.295 3.206 11.338 1.00 91.81 201 VAL A CA 1
ATOM 1557 C C . VAL A 1 201 ? -3.366 2.637 12.405 1.00 91.81 201 VAL A C 1
ATOM 1559 O O . VAL A 1 201 ? -2.919 3.356 13.295 1.00 91.81 201 VAL A O 1
ATOM 1562 N N . ILE A 1 202 ? -3.047 1.350 12.310 1.00 94.56 202 ILE A N 1
ATOM 1563 C CA . ILE A 1 202 ? -2.026 0.670 13.103 1.00 94.56 202 ILE A CA 1
ATOM 1564 C C . ILE A 1 202 ? -0.863 0.339 12.169 1.00 94.56 202 ILE A C 1
ATOM 1566 O O . ILE A 1 202 ? -0.972 -0.53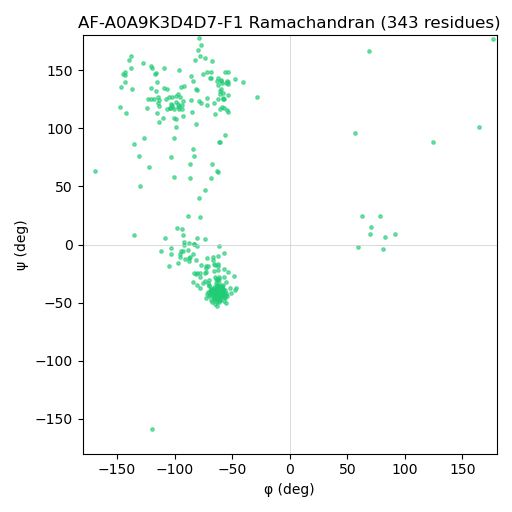2 11.305 1.00 94.56 202 ILE A O 1
ATOM 1570 N N . ASP A 1 203 ? 0.254 1.041 12.342 1.00 94.19 203 ASP A N 1
ATOM 1571 C CA . ASP A 1 203 ? 1.465 0.844 11.554 1.00 94.19 203 ASP A CA 1
ATOM 1572 C C . ASP A 1 203 ? 2.480 0.013 12.337 1.00 94.19 203 ASP A C 1
ATOM 1574 O O . ASP A 1 203 ? 2.981 0.419 13.391 1.00 94.19 203 ASP A O 1
ATOM 1578 N N . THR A 1 204 ? 2.792 -1.168 11.810 1.00 93.62 204 THR A N 1
ATOM 1579 C CA . THR A 1 204 ? 3.769 -2.075 12.422 1.00 93.62 204 THR A CA 1
ATOM 1580 C C . THR A 1 204 ? 5.210 -1.704 12.090 1.00 93.62 204 THR A C 1
ATOM 1582 O O . THR A 1 204 ? 6.122 -2.194 12.748 1.00 93.62 204 THR A O 1
ATOM 1585 N N . GLY A 1 205 ? 5.423 -0.817 11.113 1.00 90.81 205 GLY A N 1
ATOM 1586 C CA . GLY A 1 205 ? 6.750 -0.391 10.671 1.00 90.81 205 GLY A CA 1
ATOM 1587 C C . GLY A 1 205 ? 7.411 -1.339 9.673 1.00 90.81 205 GLY A C 1
ATOM 1588 O O . GLY A 1 205 ? 8.560 -1.105 9.309 1.00 90.81 205 GLY A O 1
ATOM 1589 N N . TYR A 1 206 ? 6.705 -2.372 9.202 1.00 89.44 206 TYR A N 1
ATOM 1590 C CA . TYR A 1 206 ? 7.219 -3.327 8.219 1.00 89.44 206 TYR A CA 1
ATOM 1591 C C . TYR A 1 206 ? 6.450 -3.273 6.891 1.00 89.44 206 TYR A C 1
ATOM 1593 O O . TYR A 1 206 ? 5.225 -3.105 6.863 1.00 89.44 206 TYR A O 1
ATOM 1601 N N . ALA A 1 207 ? 7.187 -3.375 5.786 1.00 84.56 207 ALA A N 1
ATOM 1602 C CA . ALA A 1 207 ? 6.677 -3.458 4.421 1.00 84.56 207 ALA A CA 1
ATOM 1603 C C . ALA A 1 207 ? 6.134 -4.866 4.120 1.00 84.56 207 ALA A C 1
ATOM 1605 O O . ALA A 1 207 ? 6.352 -5.804 4.891 1.00 84.56 207 ALA A O 1
ATOM 1606 N N . SER A 1 208 ? 5.483 -5.041 2.964 1.00 78.88 208 SER A N 1
ATOM 1607 C CA . SER A 1 208 ? 4.998 -6.353 2.492 1.00 78.88 208 SER A CA 1
ATOM 1608 C C . SER A 1 208 ? 6.085 -7.434 2.463 1.00 78.88 208 SER A C 1
ATOM 1610 O O . SER A 1 208 ? 5.783 -8.617 2.582 1.00 78.88 208 SER A O 1
ATOM 1612 N N . THR A 1 209 ? 7.338 -7.001 2.369 1.00 76.44 209 THR A N 1
ATOM 1613 C CA . THR A 1 209 ? 8.549 -7.792 2.162 1.00 76.44 209 THR A CA 1
ATOM 1614 C C . THR A 1 209 ? 9.228 -8.209 3.471 1.00 76.44 209 THR A C 1
ATOM 1616 O O . THR A 1 209 ? 10.275 -8.853 3.460 1.00 76.44 209 THR A O 1
ATOM 1619 N N . GLY A 1 210 ? 8.663 -7.800 4.614 1.00 79.62 210 GLY A N 1
ATOM 1620 C CA . GLY A 1 210 ? 9.202 -8.077 5.948 1.00 79.62 210 GLY A CA 1
ATOM 1621 C C . GLY A 1 210 ? 10.331 -7.136 6.383 1.00 79.62 210 GLY A C 1
ATOM 1622 O O . GLY A 1 210 ? 10.791 -7.211 7.521 1.00 79.62 210 GLY A O 1
ATOM 1623 N N . ARG A 1 211 ? 10.776 -6.213 5.521 1.00 83.94 211 ARG A N 1
ATOM 1624 C CA . ARG A 1 211 ? 11.756 -5.171 5.875 1.00 83.94 211 ARG A CA 1
ATOM 1625 C C . ARG A 1 211 ? 11.092 -3.989 6.568 1.00 83.94 211 ARG A C 1
ATOM 1627 O O . ARG A 1 211 ? 9.895 -3.770 6.405 1.00 83.94 211 ARG A O 1
ATOM 1634 N N . ALA A 1 212 ? 11.878 -3.208 7.309 1.00 86.81 212 ALA A N 1
ATOM 1635 C CA . ALA A 1 212 ? 11.408 -1.927 7.823 1.00 86.81 212 ALA A CA 1
ATOM 1636 C C . ALA A 1 212 ? 10.982 -1.018 6.659 1.00 86.81 212 ALA A C 1
ATOM 1638 O O . ALA A 1 212 ? 11.644 -0.986 5.619 1.00 86.81 212 ALA A O 1
ATOM 1639 N N . VAL A 1 213 ? 9.876 -0.300 6.831 1.00 86.75 213 VAL A N 1
ATOM 1640 C CA . VAL A 1 213 ? 9.408 0.676 5.842 1.00 86.75 213 VAL A CA 1
ATOM 1641 C C . VAL A 1 213 ? 10.360 1.866 5.746 1.00 86.75 213 VAL A C 1
ATOM 1643 O O . VAL A 1 213 ? 11.088 2.178 6.691 1.00 86.75 213 VAL A O 1
ATOM 1646 N N . SER A 1 214 ? 10.328 2.573 4.617 1.00 84.00 214 SER A N 1
ATOM 1647 C CA . SER A 1 214 ? 10.988 3.876 4.528 1.00 84.00 214 SER A CA 1
ATOM 1648 C C . SER A 1 214 ? 10.200 4.943 5.292 1.00 84.00 214 SER A C 1
ATOM 1650 O O . SER A 1 214 ? 9.001 4.792 5.556 1.00 84.00 214 SER A O 1
ATOM 1652 N N . LEU A 1 215 ? 10.858 6.054 5.626 1.00 84.31 215 LEU A N 1
ATOM 1653 C CA . LEU A 1 215 ? 10.206 7.185 6.283 1.00 84.31 215 LEU A CA 1
ATOM 1654 C C . LEU A 1 215 ? 9.023 7.718 5.444 1.00 84.31 215 LEU A C 1
ATOM 1656 O O . LEU A 1 215 ? 7.935 7.846 6.007 1.00 84.31 215 LEU A O 1
ATOM 1660 N N . PRO A 1 216 ? 9.1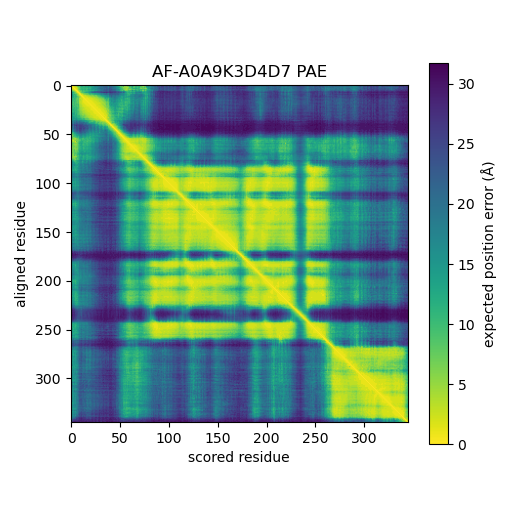45 7.908 4.113 1.00 80.25 216 PRO A N 1
ATOM 1661 C CA . PRO A 1 216 ? 8.012 8.336 3.290 1.00 80.25 216 PRO A CA 1
ATOM 1662 C C . PRO A 1 216 ? 6.857 7.329 3.230 1.00 80.25 216 PRO A C 1
ATOM 1664 O O . PRO A 1 216 ? 5.703 7.724 3.086 1.00 80.25 216 PRO A O 1
ATOM 1667 N N . GLU A 1 217 ? 7.118 6.022 3.349 1.00 82.69 217 GLU A N 1
ATOM 1668 C CA . GLU A 1 217 ? 6.038 5.032 3.462 1.00 82.69 217 GLU A CA 1
ATOM 1669 C C . GLU A 1 217 ? 5.340 5.090 4.825 1.00 82.69 217 GLU A C 1
ATOM 1671 O O . GLU A 1 217 ? 4.112 5.056 4.877 1.00 82.69 217 GLU A O 1
ATOM 1676 N N . ALA A 1 218 ? 6.093 5.229 5.919 1.00 86.50 218 ALA A N 1
ATOM 1677 C CA . ALA A 1 218 ? 5.527 5.405 7.258 1.00 86.50 218 ALA A CA 1
ATOM 1678 C C . ALA A 1 218 ? 4.683 6.686 7.375 1.00 86.50 218 ALA A C 1
ATOM 1680 O O . ALA A 1 218 ? 3.689 6.725 8.107 1.00 86.50 218 ALA A O 1
ATOM 1681 N N . GLU A 1 219 ? 5.084 7.757 6.689 1.00 82.88 219 GLU A N 1
ATOM 1682 C CA . GLU A 1 219 ? 4.303 8.993 6.569 1.00 82.88 219 GLU A CA 1
ATOM 1683 C C . GLU A 1 219 ? 3.029 8.756 5.756 1.00 82.88 219 GLU A C 1
ATOM 1685 O O . GLU A 1 219 ? 1.940 9.026 6.263 1.00 82.88 219 GLU A O 1
ATOM 1690 N N . ARG A 1 220 ? 3.141 8.123 4.580 1.00 77.69 220 ARG A N 1
ATOM 1691 C CA . ARG A 1 220 ? 1.997 7.763 3.723 1.00 77.69 220 ARG A CA 1
ATOM 1692 C C . ARG A 1 220 ? 0.952 6.925 4.459 1.00 77.69 220 ARG A C 1
ATOM 1694 O O . ARG A 1 220 ? -0.240 7.184 4.354 1.00 77.69 220 ARG A O 1
ATOM 1701 N N . ARG A 1 221 ? 1.382 5.936 5.248 1.00 84.75 221 ARG A N 1
ATOM 1702 C CA . ARG A 1 221 ? 0.481 5.126 6.088 1.00 84.75 221 ARG A CA 1
ATOM 1703 C C . ARG A 1 221 ? -0.301 5.989 7.078 1.00 84.75 221 ARG A C 1
ATOM 1705 O O . ARG A 1 221 ? -1.467 5.709 7.327 1.00 84.75 221 ARG A O 1
ATOM 1712 N N . GLY A 1 222 ? 0.311 7.043 7.616 1.00 79.75 222 GLY A N 1
ATOM 1713 C CA . GLY A 1 222 ? -0.368 7.978 8.511 1.00 79.75 222 GLY A CA 1
ATOM 1714 C C . GLY A 1 222 ? -1.408 8.860 7.813 1.00 79.75 222 GLY A C 1
ATOM 1715 O O . GLY A 1 222 ? -2.419 9.205 8.421 1.00 79.75 222 GLY A O 1
ATOM 1716 N N . GLU A 1 223 ? -1.193 9.178 6.536 1.00 75.94 223 GLU A N 1
ATOM 1717 C CA . GLU A 1 223 ? -2.115 9.969 5.706 1.00 75.94 223 GLU A CA 1
ATOM 1718 C C . GLU A 1 223 ? -3.384 9.200 5.305 1.00 75.94 223 GLU A C 1
ATOM 1720 O O . GLU A 1 223 ? -4.398 9.827 5.009 1.00 75.94 223 GLU A O 1
ATOM 1725 N N . MET A 1 224 ? -3.367 7.860 5.361 1.00 74.88 224 MET A N 1
ATOM 1726 C CA . MET A 1 224 ? -4.546 7.010 5.109 1.00 74.88 224 MET A CA 1
ATOM 1727 C C . MET A 1 224 ? -5.684 7.251 6.104 1.00 74.88 224 MET A C 1
ATOM 1729 O O . MET A 1 224 ? -6.822 6.840 5.874 1.00 74.88 224 MET A O 1
ATOM 1733 N N . CYS A 1 225 ? -5.371 7.868 7.242 1.00 72.81 225 CYS A N 1
ATOM 1734 C CA . CYS A 1 225 ? -6.352 8.155 8.260 1.00 72.81 225 CYS A CA 1
ATOM 1735 C C . CYS A 1 225 ? -7.181 9.389 7.876 1.00 72.81 225 CYS A C 1
ATOM 1737 O O . CYS A 1 225 ? -6.633 10.476 7.671 1.00 72.81 225 CYS A O 1
ATOM 1739 N N . VAL A 1 226 ? -8.504 9.241 7.807 1.00 68.81 226 VAL A N 1
ATOM 1740 C CA . VAL A 1 226 ? -9.429 10.312 7.410 1.00 68.81 226 VAL A CA 1
ATOM 1741 C C . VAL A 1 226 ? -10.436 10.630 8.508 1.00 68.81 226 VAL A C 1
ATOM 1743 O O . VAL A 1 226 ? -10.740 9.806 9.365 1.00 68.81 226 VAL A O 1
ATOM 1746 N N . ASP A 1 227 ? -10.916 11.871 8.489 1.00 62.47 227 ASP A N 1
ATOM 1747 C CA . ASP A 1 227 ? -11.920 12.359 9.429 1.00 62.47 227 ASP A CA 1
ATOM 1748 C C . ASP A 1 227 ? -13.305 12.182 8.800 1.00 62.47 227 ASP A C 1
ATOM 1750 O O . ASP A 1 227 ? -13.558 12.711 7.716 1.00 62.47 227 ASP A O 1
ATOM 1754 N N . THR A 1 228 ? -14.178 11.417 9.449 1.00 55.91 228 THR A N 1
ATOM 1755 C CA . THR A 1 228 ? -15.529 11.127 8.953 1.00 55.91 228 THR A CA 1
ATOM 1756 C C . THR A 1 228 ? -16.578 12.152 9.390 1.00 55.91 228 THR A C 1
ATOM 1758 O O . THR A 1 228 ? -17.721 12.057 8.947 1.00 55.91 228 THR A O 1
ATOM 1761 N N . ASP A 1 229 ? -16.227 13.136 10.226 1.00 52.03 229 ASP A N 1
ATOM 1762 C CA . ASP A 1 229 ? -17.184 14.099 10.795 1.00 52.03 229 ASP A CA 1
ATOM 1763 C C . ASP A 1 229 ? -17.309 15.408 9.983 1.00 52.03 229 ASP A C 1
ATOM 1765 O O . ASP A 1 229 ? -17.916 16.377 10.437 1.00 52.03 229 ASP A O 1
ATOM 1769 N N . THR A 1 230 ? -16.785 15.463 8.752 1.00 46.03 230 THR A N 1
ATOM 1770 C CA . THR A 1 230 ? -16.752 16.704 7.947 1.00 46.03 230 THR A CA 1
ATOM 1771 C C . THR A 1 230 ? -18.028 17.032 7.161 1.00 46.03 230 THR A C 1
ATOM 1773 O O . THR A 1 230 ? -18.096 18.090 6.533 1.00 46.03 230 THR A O 1
ATOM 1776 N N . GLU A 1 231 ? -19.082 16.217 7.231 1.00 41.03 231 GLU A N 1
ATOM 1777 C CA . GLU A 1 231 ? -20.358 16.533 6.576 1.00 41.03 231 GLU A CA 1
ATOM 1778 C C . GLU A 1 231 ? -21.400 17.092 7.556 1.00 41.03 231 GLU A C 1
ATOM 1780 O O . GLU A 1 231 ? -22.199 16.362 8.142 1.00 41.03 231 GLU A O 1
ATOM 1785 N N . GLY A 1 232 ? -21.424 18.425 7.673 1.00 35.38 232 GLY A N 1
ATOM 1786 C CA . GLY A 1 232 ? -22.602 19.177 8.117 1.00 35.38 232 GLY A CA 1
ATOM 1787 C C . GLY A 1 232 ? -22.387 20.097 9.317 1.00 35.38 232 GLY A C 1
ATOM 1788 O O . GLY A 1 232 ? -22.687 19.730 10.448 1.00 35.38 232 GLY A O 1
ATOM 1789 N N . GLY A 1 233 ? -21.981 21.347 9.075 1.00 31.53 233 GLY A N 1
ATOM 1790 C CA . GLY A 1 233 ? -22.125 22.397 10.085 1.00 31.53 233 GLY A CA 1
ATOM 1791 C C . GLY A 1 233 ? -21.296 23.649 9.834 1.00 31.53 233 GLY A C 1
ATOM 1792 O O . GLY A 1 233 ? -20.128 23.716 10.195 1.00 31.53 233 GLY A O 1
ATOM 1793 N N . THR A 1 234 ? -21.930 24.702 9.321 1.00 32.94 234 THR A N 1
ATOM 1794 C CA . THR A 1 234 ? -21.492 26.103 9.465 1.00 32.94 234 THR A CA 1
ATOM 1795 C C . THR A 1 234 ? -21.622 26.578 10.922 1.00 32.94 234 THR A C 1
ATOM 1797 O O . THR A 1 234 ? -22.323 27.542 11.219 1.00 32.94 234 THR A O 1
ATOM 1800 N N . GLY A 1 235 ? -20.974 25.885 11.857 1.00 28.70 235 GLY A N 1
ATOM 1801 C CA . GLY A 1 235 ? -20.986 26.212 13.278 1.00 28.70 235 GLY A CA 1
ATOM 1802 C C . GLY A 1 235 ? -19.656 25.831 13.907 1.00 28.70 235 GLY A C 1
ATOM 1803 O O . GLY A 1 235 ? -19.279 24.666 13.885 1.00 28.70 235 GLY A O 1
ATOM 1804 N N . GLY A 1 236 ? -18.939 26.821 14.442 1.00 28.58 236 GLY A N 1
ATOM 1805 C CA . GLY A 1 236 ? -17.636 26.675 15.093 1.00 28.58 236 GLY A CA 1
ATOM 1806 C C . GLY A 1 236 ? -17.693 25.891 16.406 1.00 28.58 236 GLY A C 1
ATOM 1807 O O . GLY A 1 236 ? -17.490 26.456 17.475 1.00 28.58 236 GLY A O 1
ATOM 1808 N N . GLY A 1 237 ? -17.959 24.590 16.317 1.00 29.14 237 GLY A N 1
ATOM 1809 C CA . GLY A 1 237 ? -17.780 23.619 17.386 1.00 29.14 237 GLY A CA 1
ATOM 1810 C C . GLY A 1 237 ? -16.670 22.658 16.989 1.00 29.14 237 GLY A C 1
ATOM 1811 O O . GLY A 1 237 ? -16.852 21.807 16.127 1.00 29.14 237 GLY A O 1
ATOM 1812 N N . THR A 1 238 ? -15.504 22.813 17.602 1.00 35.25 238 THR A N 1
ATOM 1813 C CA . THR A 1 238 ? -14.356 21.912 17.491 1.00 35.25 238 THR A CA 1
ATOM 1814 C C . THR A 1 238 ? -14.714 20.512 18.000 1.00 35.25 238 THR A C 1
ATOM 1816 O O . THR A 1 238 ? -14.497 20.209 19.171 1.00 35.25 238 THR A O 1
ATOM 1819 N N . SER A 1 239 ? -15.240 19.639 17.141 1.00 36.56 239 SER A N 1
ATOM 1820 C CA . SER A 1 239 ? -15.145 18.195 17.371 1.00 36.56 239 SER A CA 1
ATOM 1821 C C . SER A 1 239 ? -13.783 17.743 16.847 1.00 36.56 239 SER A C 1
ATOM 1823 O O . SER A 1 239 ? -13.637 17.328 15.705 1.00 36.56 239 SER A O 1
ATOM 1825 N N . LEU A 1 240 ? -12.747 17.923 17.669 1.00 40.50 240 LEU A N 1
ATOM 1826 C CA . LEU A 1 240 ? -11.371 17.469 17.429 1.00 40.50 240 LEU A CA 1
ATOM 1827 C C . LEU A 1 240 ? -11.259 15.941 17.604 1.00 40.50 240 LEU A C 1
ATOM 1829 O O . LEU A 1 240 ? -10.367 15.455 18.299 1.00 40.50 240 LEU A O 1
ATOM 1833 N N . ILE A 1 241 ? -12.163 15.152 17.020 1.00 48.16 241 ILE A N 1
ATOM 1834 C CA . ILE A 1 241 ? -12.075 13.686 17.082 1.00 48.16 241 ILE A CA 1
ATOM 1835 C C . ILE A 1 241 ? -11.173 13.243 15.928 1.00 48.16 241 ILE A C 1
ATOM 1837 O O . ILE A 1 241 ? -11.594 12.719 14.905 1.00 48.16 241 ILE A O 1
ATOM 1841 N N . GLY A 1 242 ? -9.895 13.584 16.097 1.00 54.53 242 GLY A N 1
ATOM 1842 C CA . GLY A 1 242 ? -8.874 13.508 15.068 1.00 54.53 242 GLY A CA 1
ATOM 1843 C C . GLY A 1 242 ? -8.533 12.079 14.669 1.00 54.53 242 GLY A C 1
ATOM 1844 O O . GLY A 1 242 ? -8.439 11.177 15.502 1.00 54.53 242 GLY A O 1
ATOM 1845 N N . ARG A 1 243 ? -8.281 11.937 13.371 1.00 71.88 243 ARG A N 1
ATOM 1846 C CA . ARG A 1 243 ? -7.501 10.883 12.715 1.00 71.88 243 ARG A CA 1
ATOM 1847 C C . ARG A 1 243 ? -6.418 10.323 13.645 1.00 71.88 243 ARG A C 1
ATOM 1849 O O . ARG A 1 243 ? -5.619 11.107 14.165 1.00 71.88 243 ARG A O 1
ATOM 1856 N N . ARG A 1 244 ? -6.358 9.000 13.857 1.00 84.75 244 ARG A N 1
ATOM 1857 C CA . ARG A 1 244 ? -5.362 8.379 14.754 1.00 84.75 244 ARG A CA 1
ATOM 1858 C C . ARG A 1 244 ? -4.468 7.370 14.069 1.00 84.75 244 ARG A C 1
ATOM 1860 O O . ARG A 1 244 ? -4.930 6.463 13.383 1.00 84.75 244 ARG A O 1
ATOM 1867 N N . VAL A 1 245 ? -3.178 7.484 14.358 1.00 90.00 245 VAL A N 1
ATOM 1868 C CA . VAL A 1 245 ? -2.155 6.562 1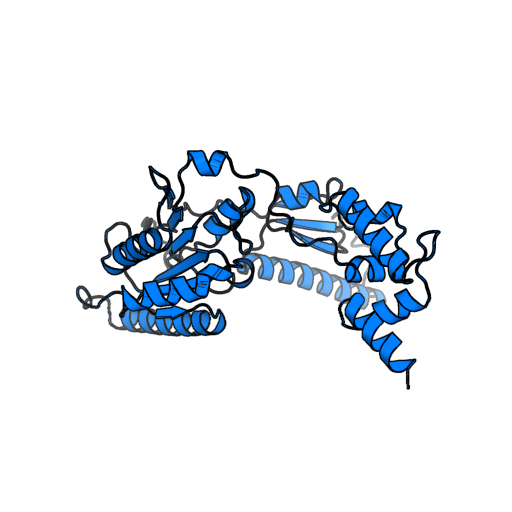3.874 1.00 90.00 245 VAL A CA 1
ATOM 1869 C C . VAL A 1 245 ? -1.408 6.001 15.074 1.00 90.00 245 VAL A C 1
ATOM 1871 O O . VAL A 1 245 ? -0.760 6.746 15.807 1.00 90.00 245 VAL A O 1
ATOM 1874 N N . TYR A 1 246 ? -1.481 4.690 15.271 1.00 92.75 246 TYR A N 1
ATOM 1875 C CA . TYR A 1 246 ? -0.724 3.961 16.281 1.00 92.75 246 TYR A CA 1
ATOM 1876 C C . TYR A 1 246 ? 0.475 3.290 15.622 1.00 92.75 246 TYR A C 1
ATOM 1878 O O . TYR A 1 246 ? 0.330 2.329 14.871 1.00 92.75 246 TYR A O 1
ATOM 1886 N N . ARG A 1 247 ? 1.672 3.795 15.908 1.00 94.06 247 ARG A N 1
ATOM 1887 C CA . ARG A 1 247 ? 2.936 3.228 15.442 1.00 94.06 247 ARG A CA 1
ATOM 1888 C C . ARG A 1 247 ? 3.465 2.274 16.503 1.00 94.06 247 ARG A C 1
ATOM 1890 O O . ARG A 1 247 ? 3.797 2.705 17.606 1.00 94.06 247 ARG A O 1
ATOM 1897 N N . LEU A 1 248 ? 3.581 0.987 16.170 1.00 94.81 248 LEU A N 1
ATOM 1898 C CA . LEU A 1 248 ? 4.087 -0.057 17.081 1.00 94.81 248 LEU A CA 1
ATOM 1899 C C . LEU A 1 248 ? 5.622 -0.050 17.222 1.00 94.81 248 LEU A C 1
ATOM 1901 O O . LEU A 1 248 ? 6.244 -1.048 17.583 1.00 94.81 248 LEU A O 1
ATOM 1905 N N . TYR A 1 249 ? 6.227 1.100 16.957 1.00 93.69 249 TYR A N 1
ATOM 1906 C CA . TYR A 1 249 ? 7.650 1.373 17.028 1.00 93.69 249 TYR A CA 1
ATOM 1907 C C . TYR A 1 249 ? 7.867 2.764 17.631 1.00 93.69 249 TYR A C 1
ATOM 1909 O O . TYR A 1 249 ? 6.974 3.619 17.644 1.00 93.69 249 TYR A O 1
ATOM 1917 N N . THR A 1 250 ? 9.061 2.992 18.164 1.00 93.56 250 THR A N 1
ATOM 1918 C CA . THR A 1 250 ? 9.386 4.232 18.871 1.00 93.56 250 THR A CA 1
ATOM 1919 C C . THR A 1 250 ? 9.667 5.388 17.908 1.00 93.56 250 THR A C 1
ATOM 1921 O O . THR A 1 250 ? 9.996 5.198 16.734 1.00 93.56 250 THR A O 1
ATOM 1924 N N . LYS A 1 251 ? 9.618 6.626 18.419 1.00 91.94 251 LYS A N 1
ATOM 1925 C CA . LYS A 1 251 ? 10.080 7.806 17.662 1.00 91.94 251 LYS A CA 1
ATOM 1926 C C . LYS A 1 251 ? 11.550 7.693 17.243 1.00 91.94 251 LYS A C 1
ATOM 1928 O O . LYS A 1 251 ? 11.899 8.129 16.152 1.00 91.94 251 LYS A O 1
ATOM 1933 N N . SER A 1 252 ? 12.395 7.082 18.078 1.00 91.38 252 SER A N 1
ATOM 1934 C CA . SER A 1 252 ? 13.807 6.856 17.748 1.00 91.38 252 SER A CA 1
ATOM 1935 C C . SER A 1 252 ? 13.984 5.838 16.618 1.00 91.38 252 SER A C 1
ATOM 1937 O O . SER A 1 252 ? 14.815 6.049 15.737 1.00 91.38 252 SER A O 1
ATOM 1939 N N . GLN A 1 253 ? 13.169 4.779 16.573 1.00 92.25 253 GLN A N 1
ATOM 1940 C CA . GLN A 1 253 ? 13.173 3.836 15.451 1.00 92.25 253 GLN A CA 1
ATOM 1941 C C . GLN A 1 253 ? 12.742 4.520 14.152 1.00 92.25 253 GLN A C 1
ATOM 1943 O O . GLN A 1 253 ? 13.410 4.360 13.135 1.00 92.25 253 GLN A O 1
ATOM 1948 N N . LEU A 1 254 ? 11.707 5.364 14.195 1.00 89.94 254 LEU A N 1
ATOM 1949 C CA . LEU A 1 254 ? 11.280 6.139 13.027 1.00 89.94 254 LEU A CA 1
ATOM 1950 C C . LEU A 1 254 ? 12.400 7.020 12.457 1.00 89.94 254 LEU A C 1
ATOM 1952 O O . LEU A 1 254 ? 12.575 7.071 11.246 1.00 89.94 254 LEU A O 1
ATOM 1956 N N . SER A 1 255 ? 13.188 7.681 13.312 1.00 86.88 255 SER A N 1
ATOM 1957 C CA . SER A 1 255 ? 14.318 8.505 12.853 1.00 86.88 255 SER A CA 1
ATOM 1958 C C . SER A 1 255 ? 15.452 7.706 12.200 1.00 86.88 255 SER A C 1
ATOM 1960 O O . SER A 1 255 ? 16.323 8.300 11.575 1.00 86.88 255 SER A O 1
ATOM 1962 N N . SER A 1 256 ? 15.446 6.376 12.342 1.00 87.50 256 SER A N 1
ATOM 1963 C CA . SER A 1 256 ? 16.407 5.477 11.692 1.00 87.50 256 SER A CA 1
ATOM 1964 C C . SER A 1 256 ? 15.907 4.894 10.367 1.00 87.50 256 SER A C 1
ATOM 1966 O O . SER A 1 256 ? 16.665 4.203 9.690 1.00 87.50 256 SER A O 1
ATOM 1968 N N . PHE A 1 257 ? 14.647 5.149 9.991 1.00 87.00 257 PHE A N 1
ATOM 1969 C CA . PHE A 1 257 ? 14.096 4.684 8.718 1.00 87.00 257 PHE A CA 1
ATOM 1970 C C . PHE A 1 257 ? 14.760 5.406 7.545 1.00 87.00 257 PHE A C 1
ATOM 1972 O O . PHE A 1 257 ? 15.139 6.572 7.658 1.00 87.00 257 PHE A O 1
ATOM 1979 N N . ASP A 1 258 ? 14.880 4.711 6.411 1.00 79.69 258 ASP A N 1
ATOM 1980 C CA . ASP A 1 258 ? 15.473 5.277 5.198 1.00 79.69 258 ASP A CA 1
ATOM 1981 C C . ASP A 1 258 ? 14.671 6.524 4.771 1.00 79.69 258 ASP A C 1
ATOM 1983 O O . ASP A 1 258 ? 13.470 6.405 4.503 1.00 79.69 258 ASP A O 1
ATOM 1987 N N . PRO A 1 259 ? 15.286 7.724 4.733 1.00 73.75 259 PRO A N 1
ATOM 1988 C CA . PRO A 1 259 ? 14.609 8.950 4.318 1.00 73.75 259 PRO A CA 1
ATOM 1989 C C . PRO A 1 259 ? 14.343 8.987 2.811 1.00 73.75 259 PRO A C 1
ATOM 1991 O O . PRO A 1 259 ? 13.612 9.855 2.331 1.00 73.75 259 PRO A O 1
ATOM 1994 N N . SER A 1 260 ? 14.948 8.074 2.049 1.00 65.38 260 SER A N 1
ATOM 1995 C CA . SER A 1 260 ? 14.701 7.951 0.622 1.00 65.38 260 SER A CA 1
ATOM 1996 C C . SER A 1 260 ? 13.229 7.593 0.386 1.00 65.38 260 SER A C 1
ATOM 1998 O O . SER A 1 260 ? 12.655 6.820 1.162 1.00 65.38 260 SER A O 1
ATOM 2000 N N . PRO A 1 261 ? 12.589 8.124 -0.676 1.00 56.44 261 PRO A N 1
ATOM 2001 C CA . PRO A 1 261 ? 11.247 7.693 -1.053 1.00 56.44 261 PRO A CA 1
ATOM 2002 C C . PRO A 1 261 ? 11.189 6.169 -1.065 1.00 56.44 261 PRO A C 1
ATOM 2004 O O . PRO A 1 261 ? 12.157 5.523 -1.476 1.00 56.44 261 PRO A O 1
ATOM 2007 N N . SER A 1 262 ? 10.056 5.611 -0.622 1.00 51.12 262 SER A N 1
ATOM 2008 C CA . SER A 1 262 ? 9.646 4.222 -0.870 1.00 51.12 262 SER A CA 1
ATOM 2009 C C . SER A 1 262 ? 9.454 4.020 -2.369 1.00 51.12 262 SER A C 1
ATOM 2011 O O . SER A 1 262 ? 8.378 3.762 -2.898 1.00 51.12 262 SER A O 1
ATOM 2013 N N . ILE A 1 263 ? 10.554 4.171 -3.089 1.00 50.53 263 ILE A N 1
ATOM 2014 C CA . ILE A 1 263 ? 10.808 3.477 -4.320 1.00 50.53 263 ILE A CA 1
ATOM 2015 C C . ILE A 1 263 ? 10.619 2.021 -3.920 1.00 50.53 263 ILE A C 1
ATOM 2017 O O . ILE A 1 263 ? 11.210 1.604 -2.919 1.00 50.53 263 ILE A O 1
ATOM 2021 N N . PRO A 1 264 ? 9.815 1.235 -4.640 1.00 48.31 264 PRO A N 1
ATOM 2022 C CA . PRO A 1 264 ? 9.847 -0.198 -4.465 1.00 48.31 264 PRO A CA 1
ATOM 2023 C C . PRO A 1 264 ? 11.274 -0.637 -4.822 1.00 48.31 264 PRO A C 1
ATOM 2025 O O . PRO A 1 264 ? 11.558 -0.937 -5.978 1.00 48.31 264 PRO A O 1
ATOM 2028 N N . GLN A 1 265 ? 12.195 -0.639 -3.851 1.00 41.41 265 GLN A N 1
ATOM 2029 C CA . GLN A 1 265 ? 13.555 -1.153 -4.019 1.00 41.41 265 GLN A CA 1
ATOM 2030 C C . GLN A 1 265 ? 13.482 -2.624 -4.464 1.00 41.41 265 GLN A C 1
ATOM 2032 O O . GLN A 1 265 ? 14.401 -3.138 -5.091 1.00 41.41 265 GLN A O 1
ATOM 2037 N N . GLU A 1 266 ? 12.340 -3.272 -4.206 1.00 42.03 266 GLU A N 1
ATOM 2038 C CA . GLU A 1 266 ? 12.030 -4.645 -4.584 1.00 42.03 266 GLU A CA 1
ATOM 2039 C C . GLU A 1 266 ? 11.306 -4.820 -5.918 1.00 42.03 266 GLU A C 1
ATOM 2041 O O . GLU A 1 266 ? 11.201 -5.947 -6.404 1.00 42.03 266 GLU A O 1
ATOM 2046 N N . ARG A 1 267 ? 10.899 -3.748 -6.607 1.00 47.97 267 ARG A N 1
ATOM 2047 C CA . ARG A 1 267 ? 10.651 -3.888 -8.045 1.00 47.97 267 ARG A CA 1
ATOM 2048 C C . ARG A 1 267 ? 11.994 -3.750 -8.733 1.00 47.97 267 ARG A C 1
ATOM 2050 O O . ARG A 1 267 ? 12.305 -2.724 -9.334 1.00 47.97 267 ARG A O 1
ATOM 2057 N N . GLY A 1 268 ? 12.776 -4.829 -8.650 1.00 54.72 268 GLY A N 1
ATOM 2058 C CA . GLY A 1 268 ? 13.841 -5.085 -9.607 1.00 54.72 268 GLY A CA 1
ATOM 2059 C C . GLY A 1 268 ? 13.340 -4.713 -10.998 1.00 54.72 268 GLY A C 1
ATOM 2060 O O . GLY A 1 268 ? 12.159 -4.891 -11.317 1.00 54.72 268 GLY A O 1
ATOM 2061 N N . VAL A 1 269 ? 14.209 -4.104 -11.797 1.00 65.38 269 VAL A N 1
ATOM 2062 C CA . VAL A 1 269 ? 13.816 -3.595 -13.106 1.00 65.38 269 VAL A CA 1
ATOM 2063 C C . VAL A 1 269 ? 13.168 -4.735 -13.892 1.00 65.38 269 VAL A C 1
ATOM 2065 O O . VAL A 1 269 ? 13.810 -5.738 -14.202 1.00 65.38 269 VAL A O 1
ATOM 2068 N N . SER A 1 270 ? 11.872 -4.599 -14.181 1.00 74.38 270 SER A N 1
ATOM 2069 C CA . SER A 1 270 ? 11.133 -5.630 -14.903 1.00 74.38 270 SER A CA 1
ATOM 2070 C C . SER A 1 270 ? 11.776 -5.820 -16.272 1.00 74.38 270 SER A C 1
ATOM 2072 O O . SER A 1 270 ? 11.753 -4.909 -17.102 1.00 74.38 270 SER A O 1
ATOM 2074 N N . LEU A 1 271 ? 12.316 -7.016 -16.523 1.00 72.69 271 LEU A N 1
ATOM 2075 C CA . LEU A 1 271 ? 12.887 -7.387 -17.821 1.00 72.69 271 LEU A CA 1
ATOM 2076 C C . LEU A 1 271 ? 11.889 -7.111 -18.954 1.00 72.69 271 LEU A C 1
ATOM 2078 O O . LEU A 1 271 ? 12.262 -6.611 -20.007 1.00 72.69 271 LEU A O 1
ATOM 2082 N N . THR A 1 272 ? 10.600 -7.348 -18.702 1.00 77.75 272 THR A N 1
ATOM 2083 C CA . THR A 1 272 ? 9.505 -7.041 -19.630 1.00 77.75 272 THR A CA 1
ATOM 2084 C C . THR A 1 272 ? 9.415 -5.552 -19.950 1.00 77.75 272 THR A C 1
ATOM 2086 O O . THR A 1 272 ? 9.228 -5.185 -21.107 1.00 77.75 272 THR A O 1
ATOM 2089 N N . ALA A 1 273 ? 9.549 -4.686 -18.943 1.00 75.25 273 ALA A N 1
ATOM 2090 C CA . ALA A 1 273 ? 9.506 -3.241 -19.140 1.00 75.25 273 ALA A CA 1
ATOM 2091 C C . ALA A 1 273 ? 10.726 -2.752 -19.934 1.00 75.25 273 ALA A C 1
ATOM 2093 O O . ALA A 1 273 ? 10.567 -1.955 -20.855 1.00 75.25 273 ALA A O 1
ATOM 2094 N N . VAL A 1 274 ? 11.921 -3.281 -19.644 1.00 80.44 274 VAL A N 1
ATOM 2095 C CA . VAL A 1 274 ? 13.150 -2.947 -20.385 1.00 80.44 274 VAL A CA 1
ATOM 2096 C C . VAL A 1 274 ? 13.047 -3.387 -21.839 1.00 80.44 274 VAL A C 1
ATOM 2098 O O . VAL A 1 274 ? 13.261 -2.572 -22.729 1.00 80.44 274 VAL A O 1
ATOM 2101 N N . VAL A 1 275 ? 12.641 -4.633 -22.100 1.00 81.31 275 VAL A N 1
ATOM 2102 C CA . VAL A 1 275 ? 12.458 -5.153 -23.467 1.00 81.31 275 VAL A CA 1
ATOM 2103 C C . VAL A 1 275 ? 11.457 -4.312 -24.251 1.00 81.31 275 VAL A C 1
ATOM 2105 O O . VAL A 1 275 ? 11.717 -3.977 -25.402 1.00 81.31 275 VAL A O 1
ATOM 2108 N N . ARG A 1 276 ? 10.336 -3.920 -23.633 1.00 82.06 276 ARG A N 1
ATOM 2109 C CA . ARG A 1 276 ? 9.336 -3.061 -24.284 1.00 82.06 276 ARG A CA 1
ATOM 2110 C C . ARG A 1 276 ? 9.881 -1.672 -24.598 1.00 82.06 276 ARG A C 1
ATOM 2112 O O . ARG A 1 276 ? 9.646 -1.183 -25.694 1.00 82.06 276 ARG A O 1
ATOM 2119 N N . LEU A 1 277 ? 10.621 -1.046 -23.684 1.00 81.56 277 LEU A N 1
ATOM 2120 C CA . LEU A 1 277 ? 11.213 0.271 -23.937 1.00 81.56 277 LEU A CA 1
ATOM 2121 C C . LEU A 1 277 ? 12.267 0.210 -25.046 1.00 81.56 277 LEU A C 1
ATOM 2123 O O . LEU A 1 277 ? 12.257 1.060 -25.933 1.00 81.56 277 LEU A O 1
ATOM 2127 N N . LEU A 1 278 ? 13.123 -0.815 -25.045 1.00 78.75 278 LEU A N 1
ATOM 2128 C CA . LEU A 1 278 ? 14.116 -1.028 -26.102 1.00 78.75 278 LEU A CA 1
ATOM 2129 C C . LEU A 1 278 ? 13.446 -1.325 -27.456 1.00 78.75 278 LEU A C 1
ATOM 2131 O O . LEU A 1 278 ? 13.874 -0.795 -28.478 1.00 78.75 278 LEU A O 1
ATOM 2135 N N . HIS A 1 279 ? 12.349 -2.091 -27.470 1.00 78.25 279 HIS A N 1
ATOM 2136 C CA . HIS A 1 279 ? 11.535 -2.318 -28.671 1.00 78.25 279 HIS A CA 1
ATOM 2137 C C . HIS A 1 279 ? 10.886 -1.027 -29.199 1.00 78.25 279 HIS A C 1
ATOM 2139 O O . HIS A 1 279 ? 10.821 -0.817 -30.406 1.00 78.25 279 HIS A O 1
ATOM 2145 N N . LEU A 1 280 ? 10.468 -0.124 -28.306 1.00 79.12 280 LEU A N 1
ATOM 2146 C CA . LEU A 1 280 ? 9.960 1.208 -28.657 1.00 79.12 280 LEU A CA 1
ATOM 2147 C C . LEU A 1 280 ? 11.067 2.188 -29.099 1.00 79.12 280 LEU A C 1
ATOM 2149 O O . LEU A 1 280 ? 10.788 3.361 -29.342 1.00 79.12 280 LEU A O 1
ATOM 2153 N N . GLY A 1 281 ? 12.315 1.723 -29.216 1.00 78.88 281 GLY A N 1
ATOM 2154 C CA . GLY A 1 281 ? 13.444 2.502 -29.717 1.00 78.88 281 GLY A CA 1
ATOM 2155 C C . GLY A 1 281 ? 14.234 3.247 -28.642 1.00 78.88 281 GLY A C 1
ATOM 2156 O O . GLY A 1 281 ? 15.103 4.052 -28.988 1.00 78.88 281 GLY A O 1
ATOM 2157 N N . ALA A 1 282 ? 13.978 2.993 -27.353 1.00 80.56 282 ALA A N 1
ATOM 2158 C CA . ALA A 1 282 ? 14.862 3.482 -26.301 1.00 80.56 282 ALA A CA 1
ATOM 2159 C C . ALA A 1 282 ? 16.248 2.841 -26.453 1.00 80.56 282 ALA A C 1
ATOM 2161 O O . ALA A 1 282 ? 16.377 1.657 -26.758 1.00 80.56 282 ALA A O 1
ATOM 2162 N N . LYS A 1 283 ? 17.300 3.623 -26.221 1.00 78.31 283 LYS A N 1
ATOM 2163 C CA . LYS A 1 283 ? 18.681 3.128 -26.215 1.00 78.31 283 LYS A CA 1
ATOM 2164 C C . LYS A 1 283 ? 19.120 2.814 -24.780 1.00 78.31 283 LYS A C 1
ATOM 2166 O O . LYS A 1 283 ? 18.690 3.522 -23.868 1.00 78.31 283 LYS A O 1
ATOM 2171 N N . PRO A 1 284 ? 20.032 1.851 -24.552 1.00 73.44 284 PRO A N 1
ATOM 2172 C CA . PRO A 1 284 ? 20.540 1.529 -23.212 1.00 73.44 284 PRO A CA 1
ATOM 2173 C C . PRO A 1 284 ? 20.986 2.743 -22.365 1.00 73.44 284 PRO A C 1
ATOM 2175 O O . PRO A 1 284 ? 20.622 2.800 -21.191 1.00 73.44 284 PRO A O 1
ATOM 2178 N N . PRO A 1 285 ? 21.649 3.783 -22.924 1.00 76.25 285 PRO A N 1
ATOM 2179 C CA . PRO A 1 285 ? 22.011 4.989 -22.168 1.00 76.25 285 PRO A CA 1
ATOM 2180 C C . PRO A 1 285 ? 20.820 5.820 -21.665 1.00 76.25 285 PRO A C 1
ATOM 2182 O O . PRO A 1 285 ? 20.989 6.665 -20.793 1.00 76.25 285 PRO A O 1
ATOM 2185 N N . GLN A 1 286 ? 19.624 5.611 -22.220 1.00 76.62 286 GLN A N 1
ATOM 2186 C CA . GLN A 1 286 ? 18.384 6.283 -21.822 1.00 76.62 286 GLN A CA 1
ATOM 2187 C C . GLN A 1 286 ? 17.631 5.504 -20.733 1.00 76.62 286 GLN A C 1
ATOM 2189 O O . GLN A 1 286 ? 16.720 6.043 -20.117 1.00 76.62 286 GLN A O 1
ATOM 2194 N N . LEU A 1 287 ? 17.995 4.249 -20.448 1.00 74.75 287 LEU A N 1
ATOM 2195 C CA . LEU A 1 287 ? 17.322 3.464 -19.409 1.00 74.75 287 LEU A CA 1
ATOM 2196 C C . LEU A 1 287 ? 17.415 4.104 -18.011 1.00 74.75 287 LEU A C 1
ATOM 2198 O O . LEU A 1 287 ? 16.391 4.128 -17.333 1.00 74.75 287 LEU A O 1
ATOM 2202 N N . PRO A 1 288 ? 18.545 4.703 -17.579 1.00 71.50 288 PRO A N 1
ATOM 2203 C CA . PRO A 1 288 ? 18.607 5.392 -16.290 1.00 71.50 288 PRO A CA 1
ATOM 2204 C C . PRO A 1 288 ? 17.642 6.578 -16.161 1.00 71.50 288 PRO A C 1
ATOM 2206 O O . PRO A 1 288 ? 17.178 6.857 -15.063 1.00 71.50 288 PRO A O 1
ATOM 2209 N N . SER A 1 289 ? 17.305 7.275 -17.254 1.00 70.44 289 SER A N 1
ATOM 2210 C CA . SER A 1 289 ? 16.317 8.364 -17.204 1.00 70.44 289 SER A CA 1
ATOM 2211 C C . SER A 1 289 ? 14.873 7.861 -17.252 1.00 70.44 289 SER A C 1
ATOM 2213 O O . SER A 1 289 ? 13.981 8.531 -16.738 1.00 70.44 289 SER A O 1
ATOM 2215 N N . LEU A 1 290 ? 14.638 6.683 -17.836 1.00 69.00 290 LEU A N 1
ATOM 2216 C CA . LEU A 1 290 ? 13.329 6.018 -17.887 1.00 69.00 290 LEU A CA 1
ATOM 2217 C C . LEU A 1 290 ? 13.019 5.227 -16.607 1.00 69.00 290 LEU A C 1
ATOM 2219 O O . LEU A 1 290 ? 11.855 5.035 -16.263 1.00 69.00 290 LEU A O 1
ATOM 2223 N N . PHE A 1 291 ? 14.059 4.815 -15.883 1.00 69.06 291 PHE A N 1
ATOM 2224 C CA . PHE A 1 291 ? 13.995 4.203 -14.561 1.00 69.06 291 PHE A CA 1
ATOM 2225 C C . PHE A 1 291 ? 14.815 5.040 -13.568 1.00 69.06 291 PHE A C 1
ATOM 2227 O O . PHE A 1 291 ? 15.824 4.555 -13.056 1.00 69.06 291 PHE A O 1
ATOM 2234 N N . PRO A 1 292 ? 14.392 6.284 -13.260 1.00 60.75 292 PRO A N 1
ATOM 2235 C CA . PRO A 1 292 ? 15.177 7.234 -12.458 1.00 60.75 292 PRO A CA 1
ATOM 2236 C C . PRO A 1 292 ? 15.461 6.762 -11.025 1.00 60.75 292 PRO A C 1
ATOM 2238 O O . PRO A 1 292 ? 16.257 7.371 -10.315 1.00 60.75 292 PRO A O 1
ATOM 2241 N N . TYR A 1 293 ? 14.810 5.678 -10.609 1.00 61.31 293 TYR A N 1
ATOM 2242 C CA . TYR A 1 293 ? 14.902 5.092 -9.281 1.00 61.31 293 TYR A CA 1
ATOM 2243 C C . TYR A 1 293 ? 15.600 3.727 -9.251 1.00 61.31 293 TYR A C 1
ATOM 2245 O O . TYR A 1 293 ? 15.815 3.178 -8.174 1.00 61.31 293 TYR A O 1
ATOM 2253 N N . ALA A 1 294 ? 15.943 3.157 -10.408 1.00 63.53 294 ALA A N 1
ATOM 2254 C CA . ALA A 1 294 ? 16.680 1.904 -10.457 1.00 63.53 294 ALA A CA 1
ATOM 2255 C C . ALA A 1 294 ? 18.174 2.168 -10.258 1.00 63.53 294 ALA A C 1
ATOM 2257 O O . ALA A 1 294 ? 18.754 3.039 -10.911 1.00 63.53 294 ALA A O 1
ATOM 2258 N N . ALA A 1 295 ? 18.822 1.382 -9.394 1.00 67.94 295 ALA A N 1
ATOM 2259 C CA . ALA A 1 295 ? 20.274 1.411 -9.302 1.00 67.94 295 ALA A CA 1
ATOM 2260 C C . ALA A 1 295 ? 20.883 1.038 -10.661 1.00 67.94 295 ALA A C 1
ATOM 2262 O O . ALA A 1 295 ? 20.402 0.133 -11.349 1.00 67.94 295 ALA A O 1
ATOM 2263 N N . ARG A 1 296 ? 21.970 1.715 -11.040 1.00 72.00 296 ARG A N 1
ATOM 2264 C CA . ARG A 1 296 ? 22.652 1.473 -12.318 1.00 72.00 296 ARG A CA 1
ATOM 2265 C C . ARG A 1 296 ? 23.058 0.005 -12.481 1.00 72.00 296 ARG A C 1
ATOM 2267 O O . ARG A 1 296 ? 22.801 -0.571 -13.530 1.00 72.00 296 ARG A O 1
ATOM 2274 N N . SER A 1 297 ? 23.561 -0.610 -11.413 1.00 73.06 297 SER A N 1
ATOM 2275 C CA . SER A 1 297 ? 23.883 -2.040 -11.371 1.00 73.06 297 SER A CA 1
ATOM 2276 C C . SER A 1 297 ? 22.666 -2.931 -11.637 1.00 73.06 297 SER A C 1
ATOM 2278 O O . SER A 1 297 ? 22.779 -3.935 -12.321 1.00 73.06 297 SER A O 1
ATOM 2280 N N . THR A 1 298 ? 21.472 -2.557 -11.164 1.00 73.69 298 THR A N 1
ATOM 2281 C CA . THR A 1 298 ? 20.236 -3.312 -11.438 1.00 73.69 298 THR A CA 1
ATOM 2282 C C . THR A 1 298 ? 19.848 -3.238 -12.915 1.00 73.69 298 THR A C 1
ATOM 2284 O O . THR A 1 298 ? 19.412 -4.237 -13.485 1.00 73.69 298 THR A O 1
ATOM 2287 N N . LEU A 1 299 ? 20.022 -2.074 -13.549 1.00 77.62 299 LEU A N 1
ATOM 2288 C CA . LEU A 1 299 ? 19.792 -1.898 -14.986 1.00 77.62 299 LEU A CA 1
ATOM 2289 C C . LEU A 1 299 ? 20.822 -2.659 -15.831 1.00 77.62 299 LEU A C 1
ATOM 2291 O O . LEU A 1 299 ? 20.455 -3.249 -16.847 1.00 77.62 299 LEU A O 1
ATOM 2295 N N . GLU A 1 300 ? 22.083 -2.677 -15.403 1.00 81.12 300 GLU A N 1
ATOM 2296 C CA . GLU A 1 300 ? 23.161 -3.444 -16.037 1.00 81.12 300 GLU A CA 1
ATOM 2297 C C . GLU A 1 300 ? 22.859 -4.949 -15.964 1.00 81.12 300 GLU A C 1
ATOM 2299 O O . GLU A 1 300 ? 22.716 -5.579 -17.012 1.00 81.12 300 GLU A O 1
ATOM 2304 N N . THR A 1 301 ? 22.576 -5.495 -14.775 1.00 81.69 301 THR A N 1
ATOM 2305 C CA . THR A 1 301 ? 22.183 -6.907 -14.596 1.00 81.69 301 THR A CA 1
ATOM 2306 C C . THR A 1 301 ? 20.932 -7.275 -15.399 1.00 81.69 301 THR A C 1
ATOM 2308 O O . THR A 1 301 ? 20.840 -8.369 -15.963 1.00 81.69 301 THR A O 1
ATOM 2311 N N . ALA A 1 302 ? 19.944 -6.376 -15.474 1.00 80.75 302 ALA A N 1
ATOM 2312 C CA . ALA A 1 302 ? 18.748 -6.587 -16.286 1.00 80.75 302 ALA A CA 1
ATOM 2313 C C . ALA A 1 302 ? 19.090 -6.659 -17.782 1.00 80.75 302 ALA A C 1
ATOM 2315 O O . ALA A 1 302 ? 18.604 -7.544 -18.483 1.00 80.75 302 ALA A O 1
ATOM 2316 N N . THR A 1 303 ? 19.959 -5.770 -18.264 1.00 83.56 303 THR A N 1
ATOM 2317 C CA . THR A 1 303 ? 20.401 -5.737 -19.664 1.00 83.56 303 THR A CA 1
ATOM 2318 C C . THR A 1 303 ? 21.219 -6.981 -20.013 1.00 83.56 303 THR A C 1
ATOM 2320 O O . THR A 1 303 ? 20.950 -7.624 -21.027 1.00 83.56 303 THR A O 1
ATOM 2323 N N . GLU A 1 304 ? 22.151 -7.385 -19.149 1.00 84.75 304 GLU A N 1
ATOM 2324 C CA . GLU A 1 304 ? 22.931 -8.621 -19.292 1.00 84.75 304 GLU A CA 1
ATOM 2325 C C . GLU A 1 304 ? 22.035 -9.862 -19.302 1.00 84.75 304 GLU A C 1
ATOM 2327 O O . GLU A 1 304 ? 22.193 -10.742 -20.148 1.00 84.75 304 GLU A O 1
ATOM 2332 N N . SER A 1 305 ? 21.027 -9.904 -18.426 1.00 85.38 305 SER A N 1
ATOM 2333 C CA . SER A 1 305 ? 20.035 -10.983 -18.412 1.00 85.38 305 SER A CA 1
ATOM 2334 C C . SER A 1 305 ? 19.298 -11.093 -19.747 1.00 85.38 305 SER A C 1
ATOM 2336 O O . SER A 1 305 ? 19.043 -12.197 -20.218 1.00 85.38 305 SER A O 1
ATOM 2338 N N . LEU A 1 306 ? 18.957 -9.970 -20.386 1.00 86.31 306 LEU A N 1
ATOM 2339 C CA . LEU A 1 306 ? 18.287 -9.973 -21.689 1.00 86.31 306 LEU A CA 1
ATOM 2340 C C . LEU A 1 306 ? 19.204 -10.411 -22.835 1.00 86.31 306 LEU A C 1
ATOM 2342 O O . LEU A 1 306 ? 18.726 -11.074 -23.758 1.00 86.31 306 LEU A O 1
ATOM 2346 N N . VAL A 1 307 ? 20.500 -10.091 -22.765 1.00 88.44 307 VAL A N 1
ATOM 2347 C CA . VAL A 1 307 ? 21.514 -10.634 -23.685 1.00 88.44 307 VAL A CA 1
ATOM 2348 C C . VAL A 1 307 ? 21.613 -12.152 -23.513 1.00 88.44 307 VAL A C 1
ATOM 2350 O O . VAL A 1 307 ? 21.545 -12.886 -24.496 1.00 88.44 307 VAL A O 1
ATOM 2353 N N . GLY A 1 308 ? 21.677 -12.642 -22.270 1.00 86.94 308 GLY A N 1
ATOM 2354 C CA . GLY A 1 308 ? 21.705 -14.078 -21.968 1.00 86.94 308 GLY A CA 1
ATOM 2355 C C . GLY A 1 308 ? 20.458 -14.837 -22.439 1.00 86.94 308 GLY A C 1
ATOM 2356 O O . GLY A 1 308 ? 20.541 -16.014 -22.774 1.00 86.94 308 GLY A O 1
ATOM 2357 N N . LEU A 1 309 ? 19.310 -14.159 -22.521 1.00 87.25 309 LEU A N 1
ATOM 2358 C CA . LEU A 1 309 ? 18.052 -14.705 -23.044 1.00 87.25 309 LEU A CA 1
ATOM 2359 C C . LEU A 1 309 ? 17.897 -14.550 -24.572 1.00 87.25 309 LEU A C 1
ATOM 2361 O O . LEU A 1 309 ? 16.848 -14.901 -25.109 1.00 87.25 309 LEU A O 1
ATOM 2365 N N . GLY A 1 310 ? 18.888 -13.990 -25.277 1.00 88.62 310 GLY A N 1
ATOM 2366 C CA . GLY A 1 310 ? 18.837 -13.749 -26.728 1.00 88.62 310 GLY A CA 1
ATOM 2367 C C . GLY A 1 310 ? 17.849 -12.657 -27.160 1.00 88.62 310 GLY A C 1
ATOM 2368 O O . GLY A 1 310 ? 17.578 -12.481 -28.351 1.00 88.62 310 GLY A O 1
ATOM 2369 N N . MET A 1 311 ? 17.289 -11.915 -26.204 1.00 87.25 311 MET A N 1
ATOM 2370 C CA . MET A 1 311 ? 16.386 -10.793 -26.467 1.00 87.25 311 MET A CA 1
ATOM 2371 C C . MET A 1 311 ? 17.157 -9.546 -26.902 1.00 87.25 311 MET A C 1
ATOM 2373 O O . MET A 1 311 ? 16.636 -8.729 -27.656 1.00 87.25 311 MET A O 1
ATOM 2377 N N . LE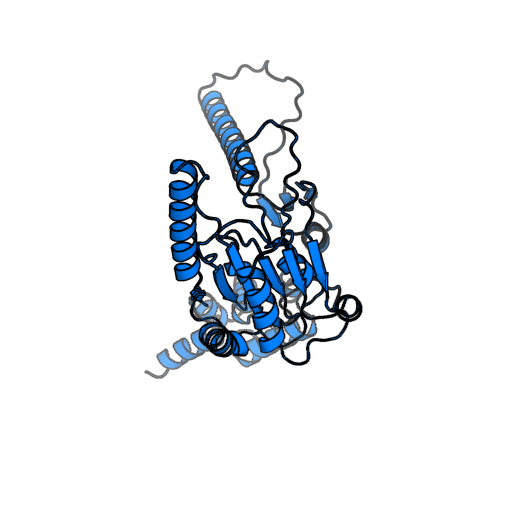U A 1 312 ? 18.407 -9.418 -26.463 1.00 88.50 312 LEU A N 1
ATOM 2378 C CA . LEU A 1 312 ? 19.338 -8.411 -26.953 1.00 88.50 312 LEU A CA 1
ATOM 2379 C C . LEU A 1 312 ? 20.526 -9.080 -27.641 1.00 88.50 312 LEU A C 1
ATOM 2381 O O . LEU A 1 312 ? 20.942 -10.170 -27.249 1.00 88.50 312 LEU A O 1
ATOM 2385 N N . ASP A 1 313 ? 21.075 -8.420 -28.656 1.00 88.75 313 ASP A N 1
ATOM 2386 C CA . ASP A 1 313 ? 22.362 -8.803 -29.230 1.00 88.75 313 ASP A CA 1
ATOM 2387 C C . ASP A 1 313 ? 23.534 -8.309 -28.354 1.00 88.75 313 ASP A C 1
ATOM 2389 O O . ASP A 1 313 ? 23.357 -7.628 -27.341 1.00 88.75 313 ASP A O 1
ATOM 2393 N N . LYS A 1 314 ? 24.769 -8.641 -28.751 1.00 86.88 314 LYS A N 1
ATOM 2394 C CA . LYS A 1 314 ? 25.986 -8.207 -28.039 1.00 86.88 314 LYS A CA 1
ATOM 2395 C C . LYS A 1 314 ? 26.224 -6.691 -28.089 1.00 86.88 314 LYS A C 1
ATOM 2397 O O . LYS A 1 314 ? 27.023 -6.188 -27.310 1.00 86.88 314 LYS A O 1
ATOM 2402 N N . ALA A 1 315 ? 25.564 -5.981 -29.002 1.00 85.62 315 ALA A N 1
ATOM 2403 C CA . ALA A 1 315 ? 25.576 -4.524 -29.088 1.00 85.62 315 ALA A CA 1
ATOM 2404 C C . ALA A 1 315 ? 24.401 -3.889 -28.314 1.00 85.62 315 ALA A C 1
ATOM 2406 O O . ALA A 1 315 ? 24.200 -2.678 -28.383 1.00 85.62 315 ALA A O 1
ATOM 2407 N N . HIS A 1 316 ? 23.654 -4.694 -27.548 1.00 82.06 316 HIS A N 1
ATOM 2408 C CA . HIS A 1 316 ? 22.479 -4.305 -26.772 1.00 82.06 316 HIS A CA 1
ATOM 2409 C C . HIS A 1 316 ? 21.300 -3.788 -27.610 1.00 82.06 316 HIS A C 1
ATOM 2411 O O . HIS A 1 316 ? 20.447 -3.056 -27.100 1.00 82.06 316 HIS A O 1
ATOM 2417 N N . HIS A 1 317 ? 21.210 -4.183 -28.881 1.00 85.12 317 HIS A N 1
ATOM 2418 C CA . HIS A 1 317 ? 20.039 -3.923 -29.711 1.00 85.12 317 HIS A CA 1
ATOM 2419 C C . HIS A 1 317 ? 18.982 -5.009 -29.527 1.00 85.12 317 HIS A C 1
ATOM 2421 O O . HIS A 1 317 ? 19.294 -6.188 -29.355 1.00 85.12 317 HIS A O 1
ATOM 2427 N N . ALA A 1 318 ? 17.712 -4.604 -29.590 1.00 85.31 318 ALA A N 1
ATOM 2428 C CA . ALA A 1 318 ? 16.587 -5.527 -29.549 1.00 85.31 318 ALA A CA 1
ATOM 2429 C C . ALA A 1 318 ? 16.615 -6.476 -30.753 1.00 85.31 318 ALA A C 1
ATOM 2431 O O . ALA A 1 318 ? 16.629 -6.040 -31.904 1.00 85.31 318 ALA A O 1
ATOM 2432 N N . THR A 1 319 ? 16.587 -7.780 -30.487 1.00 88.62 319 THR A N 1
ATOM 2433 C CA . THR A 1 319 ? 16.478 -8.802 -31.531 1.00 88.62 319 THR A CA 1
ATOM 2434 C C . THR A 1 319 ? 15.019 -8.952 -31.997 1.00 88.62 319 THR A C 1
ATOM 2436 O O . THR A 1 319 ? 14.083 -8.487 -31.329 1.00 88.62 319 THR A O 1
ATOM 2439 N N . PRO A 1 320 ? 14.758 -9.656 -33.114 1.00 88.88 320 PRO A N 1
ATOM 2440 C CA . PRO A 1 320 ? 13.393 -10.040 -33.482 1.00 88.88 320 PRO A CA 1
ATOM 2441 C C . PRO A 1 320 ? 12.672 -10.819 -32.366 1.00 88.88 320 PRO A C 1
ATOM 2443 O O . PRO A 1 320 ? 11.471 -10.644 -32.160 1.00 88.88 320 PRO A O 1
ATOM 2446 N N . LEU A 1 321 ? 13.416 -11.611 -31.582 1.00 88.25 321 LEU A N 1
ATOM 2447 C CA . LEU A 1 321 ? 12.900 -12.345 -30.426 1.00 88.25 321 LEU A CA 1
ATOM 2448 C C . LEU A 1 321 ? 12.399 -11.405 -29.319 1.00 88.25 321 LEU A C 1
ATOM 2450 O O . LEU A 1 321 ? 11.325 -11.644 -28.764 1.00 88.25 321 LEU A O 1
ATOM 2454 N N . ALA A 1 322 ? 13.119 -10.313 -29.033 1.00 86.81 322 ALA A N 1
ATOM 2455 C CA . ALA A 1 322 ? 12.638 -9.277 -28.116 1.00 86.81 322 ALA A CA 1
ATOM 2456 C C . ALA A 1 322 ? 11.320 -8.660 -28.585 1.00 86.81 322 ALA A C 1
ATOM 2458 O O . ALA A 1 322 ? 10.432 -8.442 -27.766 1.00 86.81 322 ALA A O 1
ATOM 2459 N N . SER A 1 323 ? 11.169 -8.416 -29.888 1.00 85.94 323 SER A N 1
ATOM 2460 C CA . SER A 1 323 ? 9.943 -7.832 -30.449 1.00 85.94 323 SER A CA 1
ATOM 2461 C C . SER A 1 323 ? 8.739 -8.765 -30.284 1.00 85.94 323 SER A C 1
ATOM 2463 O O . SER A 1 323 ? 7.673 -8.339 -29.839 1.00 85.94 323 SER A O 1
ATOM 2465 N N . LEU A 1 324 ? 8.926 -10.063 -30.544 1.00 85.75 324 LEU A N 1
ATOM 2466 C CA . LEU A 1 324 ? 7.896 -11.077 -30.306 1.00 85.75 324 LEU A CA 1
ATOM 2467 C C . LEU A 1 324 ? 7.537 -11.170 -28.816 1.00 85.75 324 LEU A C 1
ATOM 2469 O O . LEU A 1 324 ? 6.358 -11.154 -28.468 1.00 85.75 324 LEU A O 1
ATOM 2473 N N . CYS A 1 325 ? 8.531 -11.180 -27.924 1.00 86.06 325 CYS A N 1
ATOM 2474 C CA . CYS A 1 325 ? 8.288 -11.215 -26.481 1.00 86.06 325 CYS A CA 1
ATOM 2475 C C . CYS A 1 325 ? 7.596 -9.943 -25.964 1.00 86.06 325 CYS A C 1
ATOM 2477 O O . CYS A 1 325 ? 6.722 -10.033 -25.105 1.00 86.06 325 CYS A O 1
ATOM 2479 N N . ALA A 1 326 ? 7.947 -8.766 -26.495 1.00 83.94 326 ALA A N 1
ATOM 2480 C CA . ALA A 1 326 ? 7.354 -7.481 -26.122 1.00 83.94 326 ALA A CA 1
ATOM 2481 C C . ALA A 1 326 ? 5.855 -7.409 -26.444 1.00 83.94 326 ALA A C 1
ATOM 2483 O O . ALA A 1 326 ? 5.099 -6.794 -25.684 1.00 83.94 326 ALA A O 1
ATOM 2484 N N . SER A 1 327 ? 5.448 -8.048 -27.549 1.00 81.88 327 SER A N 1
ATOM 2485 C CA . SER A 1 327 ? 4.065 -8.082 -28.040 1.00 81.88 327 SER A CA 1
ATOM 2486 C C . SER A 1 327 ? 3.128 -8.961 -27.205 1.00 81.88 327 SER A C 1
ATOM 2488 O O . SER A 1 327 ? 1.910 -8.797 -27.265 1.00 81.88 327 SER A O 1
ATOM 2490 N N . LEU A 1 328 ? 3.677 -9.869 -26.390 1.00 78.81 328 LEU A N 1
ATOM 2491 C CA . LEU A 1 328 ? 2.886 -10.751 -25.543 1.00 78.81 328 LEU A CA 1
ATOM 2492 C C . LEU A 1 328 ? 2.509 -10.046 -24.224 1.00 78.81 328 LEU A C 1
ATOM 2494 O O . LEU A 1 328 ? 3.336 -9.352 -23.618 1.00 78.81 328 LEU A O 1
ATOM 2498 N N . PRO A 1 329 ? 1.277 -10.235 -23.713 1.00 77.44 329 PRO A N 1
ATOM 2499 C CA . PRO A 1 329 ? 0.852 -9.725 -22.409 1.00 77.44 329 PRO A CA 1
ATOM 2500 C C . PRO A 1 329 ? 1.378 -10.610 -21.261 1.00 77.44 329 PRO A C 1
ATOM 2502 O O . PRO A 1 329 ? 0.666 -10.891 -20.304 1.00 77.44 329 PRO A O 1
ATOM 2505 N N . LEU A 1 330 ? 2.624 -11.079 -21.367 1.00 78.62 330 LEU A N 1
ATOM 2506 C CA . LEU A 1 330 ? 3.266 -11.988 -20.421 1.00 78.62 330 LEU A CA 1
ATOM 2507 C C . LEU A 1 330 ? 4.613 -11.417 -19.957 1.00 78.62 330 LEU A C 1
ATOM 2509 O O . LEU A 1 330 ? 5.239 -10.635 -20.678 1.00 78.62 330 LEU A O 1
ATOM 2513 N N . PRO A 1 331 ? 5.107 -11.820 -18.774 1.00 79.94 331 PRO A N 1
ATOM 2514 C CA . PRO A 1 331 ? 6.485 -11.565 -18.376 1.00 79.94 331 PRO A CA 1
ATOM 2515 C C . PRO A 1 331 ? 7.483 -12.085 -19.420 1.00 79.94 331 PRO A C 1
ATOM 2517 O O . PRO A 1 331 ? 7.299 -13.185 -19.934 1.00 79.94 331 PRO A O 1
ATOM 2520 N N . ALA A 1 332 ? 8.567 -11.350 -19.693 1.00 78.31 332 ALA A N 1
ATOM 2521 C CA . ALA A 1 332 ? 9.514 -11.655 -20.775 1.00 78.31 332 ALA A CA 1
ATOM 2522 C C . ALA A 1 332 ? 10.019 -13.113 -20.772 1.00 78.31 332 ALA A C 1
ATOM 2524 O O . ALA A 1 332 ? 10.062 -13.757 -21.815 1.00 78.31 332 ALA A O 1
ATOM 2525 N N . ARG A 1 333 ? 10.336 -13.673 -19.597 1.00 83.69 333 ARG A N 1
ATOM 2526 C CA . ARG A 1 333 ? 10.771 -15.077 -19.478 1.00 83.69 333 ARG A CA 1
ATOM 2527 C C . ARG A 1 333 ? 9.672 -16.077 -19.853 1.00 83.69 333 ARG A C 1
ATOM 2529 O O . ARG A 1 333 ? 9.960 -17.069 -20.512 1.00 83.69 333 ARG A O 1
ATOM 2536 N N . LEU A 1 334 ? 8.424 -15.806 -19.468 1.00 81.50 334 LEU A N 1
ATOM 2537 C CA . LEU A 1 334 ? 7.274 -16.641 -19.830 1.00 81.50 334 LEU A CA 1
ATOM 2538 C C . LEU A 1 334 ? 6.933 -16.496 -21.315 1.00 81.50 334 LEU A C 1
ATOM 2540 O O . LEU A 1 334 ? 6.686 -17.492 -21.982 1.00 81.50 334 LEU A O 1
ATOM 2544 N N . ALA A 1 335 ? 6.997 -15.275 -21.849 1.00 83.94 335 ALA A N 1
ATOM 2545 C CA . ALA A 1 335 ? 6.841 -15.007 -23.274 1.00 83.94 335 ALA A CA 1
ATOM 2546 C C . ALA A 1 335 ? 7.858 -15.806 -24.111 1.00 83.94 335 ALA A C 1
ATOM 2548 O O . ALA A 1 335 ? 7.475 -16.476 -25.068 1.00 83.94 335 ALA A O 1
ATOM 2549 N N . LEU A 1 336 ? 9.131 -15.808 -23.701 1.00 86.44 336 LEU A N 1
ATOM 2550 C CA . LEU A 1 336 ? 10.178 -16.609 -24.333 1.00 86.44 336 LEU A CA 1
ATOM 2551 C C . LEU A 1 336 ? 9.898 -18.109 -24.240 1.00 86.44 336 LEU A C 1
ATOM 2553 O O . LEU A 1 336 ? 9.985 -18.800 -25.250 1.00 86.44 336 LEU A O 1
ATOM 2557 N N . ALA A 1 337 ? 9.527 -18.608 -23.059 1.00 85.75 337 ALA A N 1
ATOM 2558 C CA . ALA A 1 337 ? 9.189 -20.017 -22.874 1.00 85.75 337 ALA A CA 1
ATOM 2559 C C . ALA A 1 337 ? 8.041 -20.454 -23.803 1.00 85.75 337 ALA A C 1
ATOM 2561 O O . ALA A 1 337 ? 8.132 -21.502 -24.436 1.00 85.75 337 ALA A O 1
ATOM 2562 N N . CYS A 1 338 ? 7.003 -19.625 -23.960 1.00 84.19 338 CYS A N 1
ATOM 2563 C CA . CYS A 1 338 ? 5.905 -19.888 -24.892 1.00 84.19 338 CYS A CA 1
ATOM 2564 C C . CYS A 1 338 ? 6.353 -19.902 -26.362 1.00 84.19 338 CYS A C 1
ATOM 2566 O O . CYS A 1 338 ? 5.857 -20.716 -27.140 1.00 84.19 338 CYS A O 1
ATOM 2568 N N . LEU A 1 339 ? 7.268 -19.011 -26.759 1.00 85.00 339 LEU A N 1
ATOM 2569 C CA . LEU A 1 339 ? 7.795 -18.976 -28.126 1.00 85.00 339 LEU A CA 1
ATOM 2570 C C . LEU A 1 339 ? 8.674 -20.193 -28.421 1.00 85.00 339 LEU A C 1
ATOM 2572 O O . LEU A 1 339 ? 8.512 -20.805 -29.471 1.00 85.00 339 LEU A O 1
ATOM 2576 N N . LEU A 1 340 ? 9.543 -20.584 -27.486 1.00 84.06 340 LEU A N 1
ATOM 2577 C CA . LEU A 1 340 ? 10.374 -21.783 -27.619 1.00 84.06 340 LEU A CA 1
ATOM 2578 C C . LEU A 1 340 ? 9.520 -23.056 -27.665 1.00 84.06 340 LEU A C 1
ATOM 2580 O O . LEU A 1 340 ? 9.764 -23.920 -28.500 1.00 84.06 340 LEU A O 1
ATOM 2584 N N . ALA A 1 341 ? 8.465 -23.139 -26.849 1.00 81.44 341 ALA A N 1
ATOM 2585 C CA . ALA A 1 341 ? 7.542 -24.273 -26.857 1.00 81.44 341 ALA A CA 1
ATOM 2586 C C . ALA A 1 341 ? 6.803 -24.446 -28.199 1.00 81.44 341 ALA A C 1
ATOM 2588 O O . ALA A 1 341 ? 6.489 -25.570 -28.575 1.00 81.44 341 ALA A O 1
ATOM 2589 N N . LYS A 1 342 ? 6.559 -23.359 -28.947 1.00 66.25 342 LYS A N 1
ATOM 2590 C CA . LYS A 1 342 ? 5.973 -23.417 -30.299 1.00 66.25 342 LYS A CA 1
ATOM 2591 C C . LYS A 1 342 ? 6.956 -23.835 -31.396 1.00 66.25 342 LYS A C 1
ATOM 2593 O O . LYS A 1 342 ? 6.504 -24.194 -32.473 1.00 66.25 342 LYS A O 1
ATOM 2598 N N . VAL A 1 343 ? 8.264 -23.754 -31.152 1.00 54.38 343 VAL A N 1
ATOM 2599 C CA . VAL A 1 343 ? 9.315 -24.155 -32.110 1.00 54.38 343 VAL A CA 1
ATOM 2600 C C . VAL A 1 343 ? 9.654 -25.649 -31.977 1.00 54.38 343 VAL A C 1
ATOM 2602 O O . VAL A 1 343 ? 10.281 -26.220 -32.862 1.00 54.38 343 VAL A O 1
ATOM 2605 N N . CYS A 1 344 ? 9.222 -26.297 -30.891 1.00 43.81 344 CYS A N 1
ATOM 2606 C CA . CYS A 1 344 ? 9.449 -27.720 -30.617 1.00 43.81 344 CYS A CA 1
ATOM 2607 C C . CYS A 1 344 ? 8.269 -28.641 -31.000 1.00 43.81 344 CYS A C 1
ATOM 2609 O O . CYS A 1 344 ? 8.247 -29.790 -30.559 1.00 43.81 344 CYS A O 1
ATOM 2611 N N . ILE A 1 345 ? 7.305 -28.151 -31.791 1.00 38.16 345 ILE A N 1
ATOM 2612 C CA . ILE A 1 345 ? 6.210 -28.924 -32.411 1.00 38.16 345 ILE A CA 1
ATOM 2613 C C . ILE A 1 345 ? 6.377 -28.826 -33.925 1.00 38.16 345 ILE A C 1
ATOM 2615 O O . ILE A 1 345 ? 6.234 -29.870 -34.594 1.00 38.16 345 ILE 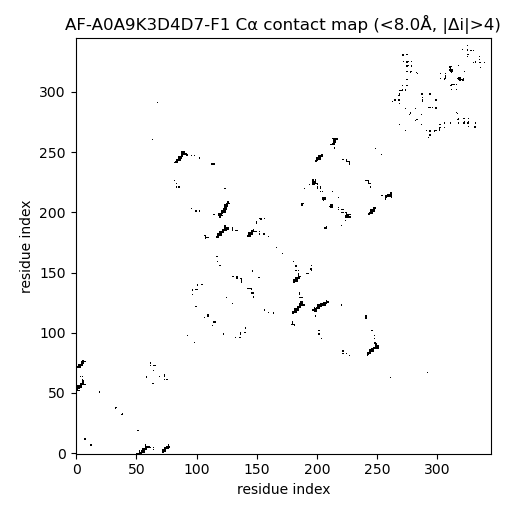A O 1
#

Secondary structure (DSSP, 8-state):
-EEEEE---HHHHHHHHHHHHHHHHHHHHHHHHHHTT---TT-----------SEEEEESSHHHHHHH-TTSPEEE--PPPPPPEEEE-SS--S-HHHHHHHHHHHHHH--TTS-SS-EEEEEE--HHHHHHHHHHHHHH-TTSEEES-HHHHHHHHHHHHHHHHHHHHTTS-S-SSSPPPEEEEEES-GGG-TTS-BSEEEE-SB-TTSSBPPHHHHHHHHHTB--S--SS-SS--------EEEESS-HHHHTTS--S----TTS---HHHHHHHHHTT--GGGHHHHSTTS-HHHHHHHHHHHHHTTSB-TT-PBPHHHHHHHHSSS-HHHHHHHHHHHH--

pLDDT: mean 72.88, std 16.41, range [28.58, 95.81]